Protein AF-A0A2G9P7M2-F1 (afdb_monomer_lite)

Sequence (187 aa):
LIKTCNPLVYLMQKKASAKEIELFESKEFNCVKGILTRSSNEKSFNSEGYHTGLCWSLCTGWMSCAEFKAERKEKGIEYLEKLISDLNSDCIGGIGECWNFNGKLKGCGMQLWGHAFVIKIVDEFLLGIKLNAFEKKVFLKPQLPEKINLIKRKIRLGENWFNLTVERKKGIISAKTSNKKIKLEFY

pLDDT: mean 95.36, std 3.14, range [70.94, 98.56]

Secondary structure (DSSP, 8-state):
---BSTHHHHHTTTT--HHHHHHHHSTTTEETTEEBSB-TTSTT--TT-TTTT-EEHHHHHHHHHHHHHTT-HHHHHHHHHHHHGGGGSSSTT---SEE-TT--B-S-SS-HHHHHHHHHIIIIIIS--EEETTTTEEEE-----TT--EEEEEEEETTEEEEEEEEEETTEEEEEES-TTSEEEE-

Structure (mmCIF, N/CA/C/O backbone):
data_AF-A0A2G9P7M2-F1
#
_entry.id   AF-A0A2G9P7M2-F1
#
loop_
_atom_site.group_PDB
_atom_site.id
_atom_site.type_symbol
_atom_site.label_atom_id
_atom_site.label_alt_id
_atom_site.label_comp_id
_atom_site.label_asym_id
_atom_site.label_entity_id
_atom_site.label_seq_id
_atom_site.pdbx_PDB_ins_code
_atom_site.Cartn_x
_atom_site.Cartn_y
_atom_site.Cartn_z
_atom_site.occupancy
_atom_site.B_iso_or_equiv
_atom_site.auth_seq_id
_atom_site.auth_comp_id
_atom_site.auth_asym_id
_atom_site.auth_atom_id
_atom_site.pdbx_PDB_model_num
ATOM 1 N N . LEU A 1 1 ? 12.150 -18.352 -14.703 1.00 70.94 1 LEU A N 1
ATOM 2 C CA . LEU A 1 1 ? 12.450 -17.000 -14.181 1.00 70.94 1 LEU A CA 1
ATOM 3 C C . LEU A 1 1 ? 11.167 -16.176 -14.195 1.00 70.94 1 LEU A C 1
ATOM 5 O O . LEU A 1 1 ? 10.435 -16.273 -15.176 1.00 70.94 1 LEU A O 1
ATOM 9 N N . ILE A 1 2 ? 10.867 -15.422 -13.135 1.00 84.50 2 ILE A N 1
ATOM 10 C CA . ILE A 1 2 ? 9.738 -14.477 -13.123 1.00 84.50 2 ILE A CA 1
ATOM 11 C C . ILE A 1 2 ? 10.130 -13.267 -13.974 1.00 84.50 2 ILE A C 1
ATOM 13 O O . ILE A 1 2 ? 11.183 -12.683 -13.761 1.00 84.50 2 ILE A O 1
ATOM 17 N N . LYS A 1 3 ? 9.288 -12.916 -14.949 1.00 93.31 3 LYS A N 1
ATOM 18 C CA . LYS A 1 3 ? 9.591 -11.876 -15.951 1.00 93.31 3 LYS A CA 1
ATOM 19 C C . LYS A 1 3 ? 8.777 -10.599 -15.778 1.00 93.31 3 LYS A C 1
ATOM 21 O O . LYS A 1 3 ? 9.125 -9.558 -16.322 1.00 93.31 3 LYS A O 1
ATOM 26 N N . THR A 1 4 ? 7.656 -10.698 -15.075 1.00 96.44 4 THR A N 1
ATOM 27 C CA . THR A 1 4 ? 6.659 -9.634 -14.937 1.00 96.44 4 THR A CA 1
ATOM 28 C C . THR A 1 4 ? 6.277 -9.469 -13.478 1.00 96.44 4 THR A C 1
ATOM 30 O O . THR A 1 4 ? 6.462 -10.387 -12.681 1.00 96.44 4 THR A O 1
ATOM 33 N N . CYS A 1 5 ? 5.704 -8.315 -13.149 1.00 96.06 5 CYS A N 1
ATOM 34 C CA . CYS A 1 5 ? 5.205 -8.014 -11.809 1.00 96.06 5 CYS A CA 1
ATOM 35 C C . CYS A 1 5 ? 3.902 -8.757 -11.444 1.00 96.06 5 CYS A C 1
ATOM 37 O O . CYS A 1 5 ? 3.458 -8.691 -10.303 1.00 96.06 5 CYS A O 1
ATOM 39 N N . ASN A 1 6 ? 3.291 -9.491 -12.383 1.00 96.25 6 ASN A N 1
ATOM 40 C CA . ASN A 1 6 ? 1.993 -10.151 -12.206 1.00 96.25 6 ASN A CA 1
ATOM 41 C C . ASN A 1 6 ? 1.878 -11.055 -10.962 1.00 96.25 6 ASN A C 1
ATOM 43 O O . ASN A 1 6 ? 0.798 -11.073 -10.367 1.00 96.25 6 ASN A O 1
ATOM 47 N N . PRO A 1 7 ? 2.928 -11.776 -10.506 1.00 96.69 7 PRO A N 1
ATOM 48 C CA . PRO A 1 7 ? 2.836 -12.550 -9.271 1.00 96.69 7 PRO A CA 1
ATOM 49 C C . PRO A 1 7 ? 2.475 -11.711 -8.038 1.00 96.69 7 PRO A C 1
ATOM 51 O O . PRO A 1 7 ? 1.898 -12.262 -7.102 1.00 96.69 7 PRO A O 1
ATOM 54 N N . LEU A 1 8 ? 2.718 -10.392 -8.040 1.00 97.00 8 LEU A N 1
ATOM 55 C CA . LEU A 1 8 ? 2.301 -9.495 -6.957 1.00 97.00 8 LEU A CA 1
ATOM 56 C C . LEU A 1 8 ? 0.793 -9.550 -6.690 1.00 97.00 8 LEU A C 1
ATOM 58 O O . LEU A 1 8 ? 0.388 -9.440 -5.536 1.00 97.00 8 LEU A O 1
ATOM 62 N N . VAL A 1 9 ? -0.036 -9.799 -7.711 1.00 96.19 9 VAL A N 1
ATOM 63 C CA . VAL A 1 9 ? -1.492 -9.969 -7.547 1.00 96.19 9 VAL A CA 1
ATOM 64 C C . VAL A 1 9 ? -1.808 -11.151 -6.632 1.00 96.19 9 VAL A C 1
ATOM 66 O O . VAL A 1 9 ? -2.688 -11.061 -5.778 1.00 96.19 9 VAL A O 1
ATOM 69 N N . TYR A 1 10 ? -1.078 -12.256 -6.783 1.00 96.00 10 TYR A N 1
ATOM 70 C CA . TYR A 1 10 ? -1.222 -13.418 -5.913 1.00 96.00 10 TYR A CA 1
ATOM 71 C C . TYR A 1 10 ? -0.619 -13.151 -4.529 1.00 96.00 10 TYR A C 1
ATOM 73 O O . TYR A 1 10 ? -1.251 -13.430 -3.508 1.00 96.00 10 TYR A O 1
ATOM 81 N N . LEU A 1 11 ? 0.575 -12.551 -4.480 1.00 95.94 11 LEU A N 1
ATOM 82 C CA . LEU A 1 11 ? 1.278 -12.256 -3.228 1.00 95.94 11 LEU A CA 1
ATOM 83 C C . LEU A 1 11 ? 0.500 -11.291 -2.323 1.00 95.94 11 LEU A C 1
ATOM 85 O O . LEU A 1 11 ? 0.515 -11.469 -1.110 1.00 95.94 11 LEU A O 1
ATOM 89 N N . MET A 1 12 ? -0.250 -10.335 -2.879 1.00 95.00 12 MET A N 1
ATOM 90 C CA . MET A 1 12 ? -1.099 -9.446 -2.076 1.00 95.00 12 MET A CA 1
ATOM 91 C C . MET A 1 12 ? -2.360 -10.124 -1.510 1.00 95.00 12 MET A C 1
ATOM 93 O O . MET A 1 12 ? -3.014 -9.568 -0.626 1.00 95.00 12 MET A O 1
ATOM 97 N N . GLN A 1 13 ? -2.737 -11.304 -2.010 1.00 93.31 13 GLN A N 1
ATOM 98 C CA . GLN A 1 13 ? -3.918 -12.040 -1.545 1.00 93.31 13 GLN A CA 1
ATOM 99 C C . GLN A 1 13 ? -3.561 -13.103 -0.505 1.00 93.31 13 GLN A C 1
ATOM 101 O O . GLN A 1 13 ? -4.309 -13.299 0.456 1.00 93.31 13 GLN A O 1
ATOM 106 N N . LYS A 1 14 ? -2.407 -13.759 -0.658 1.00 93.31 14 LYS A N 1
ATOM 107 C CA . LYS A 1 14 ? -1.933 -14.784 0.279 1.00 93.31 14 LYS A CA 1
ATOM 108 C C . LYS A 1 14 ? -1.024 -14.217 1.374 1.00 93.31 14 LYS A C 1
ATOM 110 O O . LYS A 1 14 ? -0.653 -13.047 1.364 1.00 93.31 14 LYS A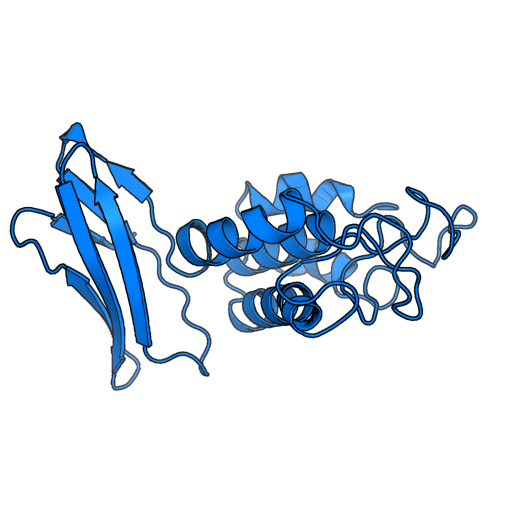 O 1
ATOM 115 N N . LYS A 1 15 ? -0.633 -15.066 2.331 1.00 87.88 15 LYS A N 1
ATOM 116 C CA . LYS A 1 15 ? 0.470 -14.765 3.256 1.00 87.88 15 LYS A CA 1
ATOM 117 C C . LYS A 1 15 ? 1.791 -14.889 2.490 1.00 87.88 15 LYS A C 1
ATOM 119 O O . LYS A 1 15 ? 2.345 -15.980 2.383 1.00 87.88 15 LYS A O 1
ATOM 124 N N . ALA A 1 16 ? 2.222 -13.796 1.868 1.00 87.62 16 ALA A N 1
ATOM 125 C CA . ALA A 1 16 ? 3.499 -13.733 1.171 1.00 87.62 16 ALA A CA 1
ATOM 126 C C . ALA A 1 1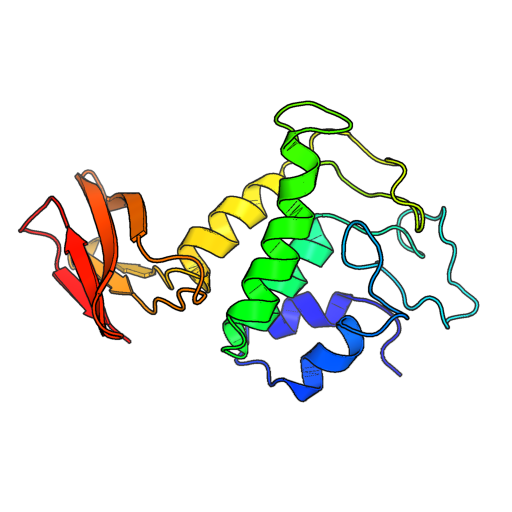6 ? 4.668 -13.809 2.161 1.00 87.62 16 ALA A C 1
ATOM 128 O O . ALA A 1 16 ? 4.582 -13.301 3.278 1.00 87.62 16 ALA A O 1
ATOM 129 N N . SER A 1 17 ? 5.759 -14.451 1.751 1.00 92.56 17 SER A N 1
ATOM 130 C CA . SER A 1 17 ? 7.030 -14.396 2.477 1.00 92.56 17 SER A CA 1
ATOM 131 C C . SER A 1 17 ? 7.912 -13.266 1.941 1.00 92.56 17 SER A C 1
ATOM 133 O O . SER A 1 17 ? 7.799 -12.893 0.775 1.00 92.56 17 SER A O 1
ATOM 135 N N . ALA A 1 18 ? 8.828 -12.753 2.770 1.00 92.25 18 ALA A N 1
ATOM 136 C CA . ALA A 1 18 ? 9.773 -11.708 2.362 1.00 92.25 18 ALA A CA 1
ATOM 137 C C . ALA A 1 18 ? 10.564 -12.102 1.100 1.00 92.25 18 ALA A C 1
ATOM 139 O O . ALA A 1 18 ? 10.597 -11.354 0.127 1.00 92.25 18 ALA A O 1
ATOM 140 N N . LYS A 1 19 ? 11.071 -13.341 1.063 1.00 92.06 19 LYS A N 1
ATOM 141 C CA . LYS A 1 19 ? 11.835 -13.894 -0.066 1.00 92.06 19 LYS A CA 1
ATOM 142 C C . LYS A 1 19 ? 11.072 -13.870 -1.396 1.00 92.06 19 LYS A C 1
ATOM 144 O O . LYS A 1 19 ? 11.675 -13.730 -2.454 1.00 92.06 19 LYS A O 1
ATOM 149 N N . GLU A 1 20 ? 9.749 -14.030 -1.365 1.00 91.25 20 GLU A N 1
ATOM 150 C CA . GLU A 1 20 ? 8.921 -13.988 -2.579 1.00 91.25 20 GLU A CA 1
ATOM 151 C C . GLU A 1 20 ? 8.746 -12.571 -3.130 1.00 91.25 20 GLU A C 1
ATOM 153 O O . GLU A 1 20 ? 8.437 -12.410 -4.310 1.00 91.25 20 GLU A O 1
ATOM 158 N N . ILE A 1 21 ? 8.934 -11.556 -2.286 1.00 95.69 21 ILE A N 1
ATOM 159 C CA . ILE A 1 21 ? 8.729 -10.150 -2.628 1.00 95.69 21 ILE A CA 1
ATOM 160 C C . ILE A 1 21 ? 10.060 -9.456 -2.960 1.00 95.69 21 ILE A C 1
ATOM 162 O O . ILE A 1 21 ? 10.079 -8.570 -3.811 1.00 95.69 21 ILE A O 1
ATOM 166 N N . GLU A 1 22 ? 11.177 -9.896 -2.369 1.00 95.31 22 GLU A N 1
ATOM 167 C CA . GLU A 1 22 ? 12.531 -9.342 -2.570 1.00 95.31 22 GLU A CA 1
ATOM 168 C C . GLU A 1 22 ? 12.936 -9.188 -4.042 1.00 95.31 22 GLU A C 1
ATOM 170 O O . GLU A 1 22 ? 13.586 -8.209 -4.413 1.00 95.31 22 GLU A O 1
ATOM 175 N N . LEU A 1 23 ? 12.495 -10.101 -4.913 1.00 94.88 23 LEU A N 1
ATOM 176 C CA . LEU A 1 23 ? 12.714 -9.982 -6.355 1.00 94.88 23 LEU A CA 1
ATOM 177 C C . LEU A 1 23 ? 12.178 -8.652 -6.911 1.00 94.88 23 LEU A C 1
ATOM 179 O O . LEU A 1 23 ? 12.852 -7.985 -7.693 1.00 94.88 23 LEU A O 1
ATOM 183 N N . PHE A 1 24 ? 10.973 -8.257 -6.500 1.00 97.06 24 PHE A N 1
ATOM 184 C CA . PHE A 1 24 ? 10.306 -7.047 -6.981 1.00 97.06 24 PHE A CA 1
ATOM 185 C C . PHE A 1 24 ? 10.862 -5.772 -6.336 1.00 97.06 24 PHE A C 1
ATOM 187 O O . PHE A 1 24 ? 10.704 -4.686 -6.888 1.00 97.06 24 PHE A O 1
ATOM 194 N N . GLU A 1 25 ? 11.553 -5.891 -5.199 1.00 96.81 25 GLU A N 1
ATOM 195 C CA . GLU A 1 25 ? 12.306 -4.784 -4.598 1.00 96.81 25 GLU A CA 1
ATOM 196 C C . GLU A 1 25 ? 13.600 -4.479 -5.357 1.00 96.81 25 GLU A C 1
ATOM 198 O O . GLU A 1 25 ? 14.131 -3.369 -5.247 1.00 96.81 25 GLU A O 1
ATOM 203 N N . SER A 1 26 ? 14.102 -5.447 -6.125 1.00 95.75 26 SER A N 1
ATOM 204 C CA . SER A 1 26 ? 15.352 -5.315 -6.859 1.00 95.75 26 SER A CA 1
ATOM 205 C C . SER A 1 26 ? 15.282 -4.239 -7.949 1.00 95.75 26 SER A C 1
ATOM 207 O O . SER A 1 26 ? 14.217 -3.853 -8.438 1.00 95.75 26 SER A O 1
ATOM 209 N N . LYS A 1 27 ? 16.460 -3.782 -8.384 1.00 94.81 27 LYS A N 1
ATOM 210 C CA . LYS A 1 27 ? 16.599 -2.762 -9.435 1.00 94.81 27 LYS A CA 1
ATOM 211 C C . LYS A 1 27 ? 15.984 -3.173 -10.775 1.00 94.81 27 LYS A C 1
ATOM 213 O O . LYS A 1 27 ? 15.761 -2.304 -11.607 1.00 94.81 27 LYS A O 1
ATOM 218 N N . GLU A 1 28 ? 15.721 -4.464 -10.993 1.00 95.25 28 GLU A N 1
ATOM 219 C CA . GLU A 1 28 ? 15.136 -4.918 -12.253 1.00 95.25 28 GLU A CA 1
ATOM 220 C C . GLU A 1 28 ? 13.630 -4.640 -12.347 1.00 95.25 28 GLU A C 1
ATOM 222 O O . GLU A 1 28 ? 13.102 -4.511 -13.446 1.00 95.25 28 GLU A O 1
ATOM 227 N N . PHE A 1 29 ? 12.936 -4.527 -11.212 1.00 96.69 29 PHE A N 1
ATOM 228 C CA . PHE A 1 29 ? 11.506 -4.213 -11.155 1.00 96.69 29 PHE A CA 1
ATOM 229 C C . PHE A 1 29 ? 11.224 -2.837 -10.561 1.00 96.69 29 PHE A C 1
ATOM 231 O O . PHE A 1 29 ? 10.138 -2.307 -10.764 1.00 96.69 29 PHE A O 1
ATOM 238 N N . ASN A 1 30 ? 12.166 -2.245 -9.833 1.00 95.56 30 ASN A N 1
ATOM 239 C CA . ASN A 1 30 ? 11.938 -1.022 -9.078 1.00 95.56 30 ASN A CA 1
ATOM 240 C C . ASN A 1 30 ? 12.545 0.200 -9.777 1.00 95.56 30 ASN A C 1
ATOM 242 O O . ASN A 1 30 ? 13.709 0.197 -10.173 1.00 95.56 30 ASN A O 1
ATOM 246 N N . CYS A 1 31 ? 11.770 1.275 -9.876 1.00 93.75 31 CYS A N 1
ATOM 247 C CA . CYS A 1 31 ? 12.188 2.565 -10.416 1.00 93.75 31 CYS A CA 1
ATOM 248 C C . CYS A 1 31 ? 11.738 3.719 -9.503 1.00 93.75 31 CYS A C 1
ATOM 250 O O . CYS A 1 31 ? 11.201 3.515 -8.406 1.00 93.75 31 CYS A O 1
ATOM 252 N N . VAL A 1 32 ? 11.955 4.957 -9.956 1.00 91.56 32 VAL A N 1
ATOM 253 C CA . VAL A 1 32 ? 11.630 6.172 -9.191 1.00 91.56 32 VAL A CA 1
ATOM 254 C C . VAL A 1 32 ? 10.147 6.216 -8.806 1.00 91.56 32 VAL A C 1
ATOM 256 O O . VAL A 1 32 ? 9.830 6.420 -7.638 1.00 91.56 32 VAL A O 1
ATOM 259 N N . LYS A 1 33 ? 9.243 5.941 -9.756 1.00 94.31 33 LYS A N 1
ATOM 260 C CA . LYS A 1 33 ? 7.783 5.996 -9.549 1.00 94.31 33 LYS A CA 1
ATOM 261 C C . LYS A 1 33 ? 7.177 4.689 -8.997 1.00 94.31 33 LYS A C 1
ATOM 263 O O . LYS A 1 33 ? 5.976 4.634 -8.742 1.00 94.31 33 LYS A O 1
ATOM 268 N N . GLY A 1 34 ? 7.984 3.643 -8.774 1.00 96.31 34 GLY A N 1
ATOM 269 C CA . GLY A 1 34 ? 7.532 2.363 -8.210 1.00 96.31 34 GLY A CA 1
ATOM 270 C C . GLY A 1 34 ? 7.859 1.152 -9.082 1.00 96.31 34 GLY A C 1
ATOM 271 O O . GLY A 1 34 ? 9.009 0.997 -9.487 1.00 96.31 34 GLY A O 1
ATOM 272 N N . ILE A 1 35 ? 6.886 0.270 -9.325 1.00 97.81 35 ILE A N 1
ATOM 273 C CA . ILE A 1 35 ? 7.125 -1.045 -9.938 1.00 97.81 35 ILE A CA 1
ATOM 274 C C . ILE A 1 35 ? 6.887 -1.057 -11.451 1.00 97.81 35 ILE A C 1
ATOM 276 O O . ILE A 1 35 ? 5.787 -0.778 -11.933 1.00 97.81 35 ILE A O 1
ATOM 280 N N . LEU A 1 36 ? 7.922 -1.466 -12.184 1.00 97.44 36 LEU A N 1
ATOM 281 C CA . LEU A 1 36 ? 7.914 -1.784 -13.607 1.00 97.44 36 LEU A CA 1
ATOM 282 C C . LEU A 1 36 ? 7.062 -3.029 -13.873 1.00 97.44 36 LEU A C 1
ATOM 284 O O . LEU A 1 36 ? 7.122 -4.031 -13.160 1.00 97.44 36 LEU A O 1
ATOM 288 N N . THR A 1 37 ? 6.312 -3.002 -14.969 1.00 97.19 37 THR A N 1
ATOM 289 C CA . THR A 1 37 ? 5.484 -4.141 -15.406 1.00 97.19 37 THR A CA 1
ATOM 290 C C . THR A 1 37 ? 6.304 -5.377 -15.787 1.00 97.19 37 THR A C 1
ATOM 292 O O . THR A 1 37 ? 5.810 -6.509 -15.710 1.00 97.19 37 THR A O 1
ATOM 295 N N . ARG A 1 38 ? 7.570 -5.173 -16.163 1.00 96.69 38 ARG A N 1
ATOM 296 C CA . ARG A 1 38 ? 8.501 -6.184 -16.663 1.00 96.69 38 ARG A CA 1
ATOM 297 C C . ARG A 1 38 ? 9.901 -5.934 -16.115 1.00 96.69 38 ARG A C 1
ATOM 299 O O . ARG A 1 38 ? 10.292 -4.777 -15.994 1.00 96.69 38 ARG A O 1
ATOM 306 N N . SER A 1 39 ? 10.634 -7.013 -15.839 1.00 96.12 39 SER A N 1
ATOM 307 C CA . SER A 1 39 ? 12.042 -6.924 -15.441 1.00 96.12 39 SER A CA 1
ATOM 308 C C . SER A 1 39 ? 12.847 -6.197 -16.520 1.00 96.12 39 SER A C 1
ATOM 310 O O . SER A 1 39 ? 12.752 -6.543 -17.701 1.00 96.12 39 SER A O 1
ATOM 312 N N . SER A 1 40 ? 13.674 -5.235 -16.114 1.00 95.44 40 SER A N 1
ATOM 313 C CA . SER A 1 40 ? 14.600 -4.522 -16.997 1.00 95.44 40 SER A CA 1
ATOM 314 C C . SER A 1 40 ? 15.709 -5.410 -17.570 1.00 95.44 40 SER A C 1
ATOM 316 O O . SER A 1 40 ? 16.417 -4.982 -18.475 1.00 95.44 40 SER A O 1
ATOM 318 N N . ASN A 1 41 ? 15.868 -6.635 -17.059 1.00 95.44 41 ASN A N 1
ATOM 319 C CA . ASN A 1 41 ? 16.841 -7.611 -17.553 1.00 95.44 41 ASN A CA 1
ATOM 320 C C . ASN A 1 41 ? 16.301 -8.451 -18.724 1.00 95.44 41 ASN A C 1
ATOM 322 O O . ASN A 1 41 ? 17.059 -9.153 -19.394 1.00 95.44 41 ASN A O 1
ATOM 326 N N . GLU A 1 42 ? 14.993 -8.417 -18.986 1.00 96.06 42 GLU A N 1
ATOM 327 C CA . GLU A 1 42 ? 14.406 -9.153 -20.103 1.00 96.06 42 GLU A CA 1
ATOM 328 C C . GLU A 1 42 ? 14.690 -8.448 -21.434 1.00 96.06 42 GLU A C 1
ATOM 330 O O . GLU A 1 42 ? 14.454 -7.254 -21.573 1.00 96.06 42 GLU A O 1
ATOM 335 N N . LYS A 1 43 ? 15.063 -9.201 -22.478 1.00 95.25 43 LYS A N 1
ATOM 336 C CA . LYS A 1 43 ? 15.255 -8.649 -23.839 1.00 95.25 43 LYS A CA 1
ATOM 337 C C . LYS A 1 43 ? 14.022 -7.915 -24.382 1.00 95.25 43 LYS A C 1
ATOM 339 O O . LYS A 1 43 ? 14.142 -7.015 -25.197 1.00 95.25 43 LYS A O 1
ATOM 344 N N . SER A 1 44 ? 12.833 -8.330 -23.942 1.00 94.50 44 SER A N 1
ATOM 345 C CA . SER A 1 44 ? 11.549 -7.707 -24.295 1.00 94.50 44 SER A CA 1
ATOM 346 C C . SER A 1 44 ? 11.229 -6.435 -23.498 1.00 94.50 44 SER A C 1
ATOM 348 O O . SER A 1 44 ? 10.133 -5.897 -23.643 1.00 94.50 44 SER A O 1
ATOM 350 N N . PHE A 1 45 ? 12.113 -6.005 -22.593 1.00 96.50 45 PHE A N 1
ATOM 351 C CA . PHE A 1 45 ? 11.917 -4.782 -21.833 1.00 96.50 45 PHE A CA 1
ATOM 352 C C . PHE A 1 45 ? 11.990 -3.565 -22.752 1.00 96.50 45 PHE A C 1
ATOM 354 O O . PHE A 1 45 ? 12.936 -3.391 -23.516 1.00 96.50 45 PHE A O 1
ATOM 361 N N . ASN A 1 46 ? 10.988 -2.703 -22.643 1.00 95.69 46 ASN A N 1
ATOM 362 C CA . ASN A 1 46 ? 10.966 -1.404 -23.288 1.00 95.69 46 ASN A CA 1
ATOM 363 C C . ASN A 1 46 ? 10.446 -0.389 -22.271 1.00 95.69 46 ASN A C 1
ATOM 365 O O . ASN A 1 46 ? 9.263 -0.421 -21.925 1.00 95.69 46 ASN A O 1
ATOM 369 N N . SER A 1 47 ? 11.323 0.511 -21.821 1.00 93.62 47 SER A N 1
ATOM 370 C CA . SER A 1 47 ? 11.020 1.554 -20.832 1.00 93.62 47 SER A CA 1
ATOM 371 C C . SER A 1 47 ? 9.970 2.563 -21.297 1.00 93.62 47 SER A C 1
ATOM 373 O O . SER A 1 47 ? 9.483 3.331 -20.476 1.00 93.62 47 SER A O 1
ATOM 375 N N . GLU A 1 48 ? 9.610 2.556 -22.579 1.00 95.75 48 GLU A N 1
ATOM 376 C CA . GLU A 1 48 ? 8.557 3.377 -23.180 1.00 95.75 48 GLU A CA 1
ATOM 377 C C . GLU A 1 48 ? 7.297 2.560 -23.515 1.00 95.75 48 GLU A C 1
ATOM 379 O O . GLU A 1 48 ? 6.272 3.117 -23.906 1.00 95.75 48 GLU A O 1
ATOM 384 N N . GLY A 1 49 ? 7.351 1.233 -23.378 1.00 95.75 49 GLY A N 1
ATOM 385 C CA . GLY A 1 49 ? 6.281 0.341 -23.804 1.00 95.75 49 GLY A CA 1
ATOM 386 C C . GLY A 1 49 ? 5.259 0.055 -22.702 1.00 95.75 49 GLY A C 1
ATOM 387 O O . GLY A 1 49 ? 5.600 -0.408 -21.610 1.00 95.75 49 GLY A O 1
ATOM 388 N N . TYR A 1 50 ? 3.983 0.281 -23.026 1.00 94.38 50 TYR A N 1
ATOM 389 C CA . TYR A 1 50 ? 2.858 0.334 -22.086 1.00 94.38 50 TYR A CA 1
ATOM 390 C C . TYR A 1 50 ? 2.755 -0.873 -21.133 1.00 94.38 50 TYR A C 1
ATOM 392 O O . TYR A 1 50 ? 2.657 -0.688 -19.922 1.00 94.38 50 TYR A O 1
ATOM 400 N N . HIS A 1 51 ? 2.889 -2.102 -21.646 1.00 94.00 51 HIS A N 1
ATOM 401 C CA . HIS A 1 51 ? 2.895 -3.348 -20.852 1.00 94.00 51 HIS A CA 1
ATOM 402 C C . HIS A 1 51 ? 4.247 -4.082 -20.853 1.00 94.00 51 HIS A C 1
ATOM 404 O O . HIS A 1 51 ? 4.351 -5.248 -20.456 1.00 94.00 51 HIS A O 1
ATOM 410 N N . THR A 1 52 ? 5.295 -3.433 -21.353 1.00 95.06 52 THR A N 1
ATOM 411 C CA . THR A 1 52 ? 6.609 -4.056 -21.571 1.00 95.06 52 THR A CA 1
ATOM 412 C C . THR A 1 52 ? 7.727 -3.372 -20.800 1.00 95.06 52 THR A C 1
ATOM 414 O O . THR A 1 52 ? 8.876 -3.772 -20.947 1.00 95.06 52 THR A O 1
ATOM 417 N N . GLY A 1 53 ? 7.422 -2.386 -19.961 1.00 94.75 53 GLY A N 1
ATOM 418 C CA . GLY A 1 53 ? 8.439 -1.745 -19.134 1.00 94.75 53 GLY A CA 1
ATOM 419 C C . GLY A 1 53 ? 8.025 -0.448 -18.458 1.00 94.75 53 GLY A C 1
ATOM 420 O O . GLY A 1 53 ? 8.786 0.029 -17.625 1.00 94.75 53 GLY A O 1
ATOM 421 N N . LEU A 1 54 ? 6.838 0.111 -18.726 1.00 97.44 54 LEU A N 1
ATOM 422 C CA . LEU A 1 54 ? 6.340 1.209 -17.892 1.00 97.44 54 LEU A CA 1
ATOM 423 C C . LEU A 1 54 ? 6.121 0.757 -16.442 1.00 97.44 54 LEU A C 1
ATOM 425 O O . LEU A 1 54 ? 5.737 -0.388 -16.173 1.00 97.44 54 LEU A O 1
ATOM 429 N N . CYS A 1 55 ? 6.330 1.695 -15.524 1.00 97.12 55 CYS A N 1
ATOM 430 C CA . CYS A 1 55 ? 5.947 1.613 -14.124 1.00 97.12 55 CYS A CA 1
ATOM 431 C C . CYS A 1 55 ? 4.483 1.996 -13.971 1.00 97.12 55 CYS A C 1
ATOM 433 O O . CYS A 1 55 ? 4.097 3.057 -14.444 1.00 97.12 55 CYS A O 1
ATOM 435 N N . TRP A 1 56 ? 3.682 1.177 -13.298 1.00 97.69 56 TRP A N 1
ATOM 436 C CA . TRP A 1 56 ? 2.243 1.410 -13.152 1.00 97.69 56 TRP A CA 1
ATOM 437 C C . TRP A 1 56 ? 1.873 1.670 -11.698 1.00 97.69 56 TRP A C 1
ATOM 439 O O . TRP A 1 56 ? 2.283 0.920 -10.810 1.00 97.69 56 TRP A O 1
ATOM 449 N N . SER A 1 57 ? 1.021 2.670 -11.457 1.00 97.12 57 SER A N 1
ATOM 450 C CA . SER A 1 57 ? 0.493 2.960 -10.114 1.00 97.12 57 SER A CA 1
ATOM 451 C C . SER A 1 57 ? -0.213 1.746 -9.505 1.00 97.12 57 SER A C 1
ATOM 453 O O . SER A 1 57 ? -0.049 1.452 -8.322 1.00 97.12 57 SER A O 1
ATOM 455 N N . LEU A 1 58 ? -0.916 0.975 -10.340 1.00 97.12 58 LEU A N 1
ATOM 456 C CA . LEU A 1 58 ? -1.546 -0.292 -9.974 1.00 97.12 58 LEU A CA 1
ATOM 457 C C . LEU A 1 58 ? -0.541 -1.321 -9.429 1.00 97.12 58 LEU A C 1
ATOM 459 O O . LEU A 1 58 ? -0.758 -1.899 -8.365 1.00 97.12 58 LEU A O 1
ATOM 463 N N . CYS A 1 59 ? 0.573 -1.528 -10.133 1.00 97.69 59 CYS A N 1
ATOM 464 C CA . CYS A 1 59 ? 1.597 -2.498 -9.748 1.00 97.69 59 CYS A CA 1
ATOM 465 C C . CYS A 1 59 ? 2.330 -2.066 -8.473 1.00 97.69 59 CYS A C 1
ATOM 467 O O . CYS A 1 59 ? 2.593 -2.892 -7.600 1.00 97.69 59 CYS A O 1
ATOM 469 N N . THR A 1 60 ? 2.587 -0.766 -8.322 1.00 98.12 60 THR A N 1
ATOM 470 C CA . THR A 1 60 ? 3.106 -0.181 -7.077 1.00 98.12 60 THR A CA 1
ATOM 471 C C . THR A 1 60 ? 2.135 -0.396 -5.911 1.00 98.12 60 THR A C 1
ATOM 473 O O . THR A 1 60 ? 2.560 -0.734 -4.805 1.00 98.12 60 THR A O 1
ATOM 476 N N . GLY A 1 61 ? 0.827 -0.287 -6.158 1.00 98.19 61 GLY A N 1
ATOM 477 C CA . GLY A 1 61 ? -0.207 -0.614 -5.178 1.00 98.19 61 GLY A CA 1
ATOM 478 C C . GLY A 1 61 ? -0.181 -2.085 -4.750 1.00 98.19 61 GLY A C 1
ATOM 479 O O . GLY A 1 61 ? -0.196 -2.377 -3.553 1.00 98.19 61 GLY A O 1
ATOM 480 N N . TRP A 1 62 ? -0.071 -3.020 -5.702 1.00 98.19 62 TRP A N 1
ATOM 481 C CA . TRP A 1 62 ? 0.079 -4.453 -5.403 1.00 98.19 62 TRP A CA 1
ATOM 482 C C . TRP A 1 62 ? 1.314 -4.742 -4.559 1.00 98.19 62 TRP A C 1
ATOM 484 O O . TRP A 1 62 ? 1.238 -5.533 -3.620 1.00 98.19 62 TRP A O 1
ATOM 494 N N . MET A 1 63 ? 2.427 -4.078 -4.866 1.00 98.44 63 MET A N 1
ATOM 495 C CA . MET A 1 63 ? 3.667 -4.205 -4.114 1.00 98.44 63 MET A CA 1
ATOM 496 C C . MET A 1 63 ? 3.492 -3.782 -2.658 1.00 98.44 63 MET A C 1
ATOM 498 O O . MET A 1 63 ? 3.776 -4.568 -1.760 1.00 98.44 63 MET A O 1
ATOM 502 N N . SER A 1 64 ? 2.936 -2.591 -2.414 1.00 98.56 64 SER A N 1
ATOM 503 C CA . SER A 1 64 ? 2.652 -2.116 -1.053 1.00 98.56 64 SER A CA 1
ATOM 504 C C . SER A 1 64 ? 1.768 -3.104 -0.280 1.00 98.56 64 SER A C 1
ATOM 506 O O . SER A 1 64 ? 2.080 -3.476 0.852 1.00 98.56 64 SER A O 1
ATOM 508 N N . CYS A 1 65 ? 0.704 -3.609 -0.909 1.00 98.31 65 CYS A N 1
ATOM 509 C CA . CYS A 1 65 ? -0.158 -4.627 -0.312 1.00 98.31 65 CYS A CA 1
ATOM 510 C C . CYS A 1 65 ? 0.595 -5.930 0.014 1.00 98.31 65 CYS A C 1
ATOM 512 O O . CYS A 1 65 ? 0.399 -6.497 1.091 1.00 98.31 65 CYS A O 1
ATOM 514 N N . ALA A 1 66 ? 1.451 -6.414 -0.892 1.00 98.12 66 ALA A N 1
ATOM 515 C CA . ALA A 1 66 ? 2.252 -7.620 -0.685 1.00 98.12 66 ALA A CA 1
ATOM 516 C C . ALA A 1 66 ? 3.225 -7.456 0.493 1.00 98.12 66 ALA A C 1
ATOM 518 O O . ALA A 1 66 ? 3.324 -8.351 1.332 1.00 98.12 66 ALA A O 1
ATOM 519 N N . GLU A 1 67 ? 3.864 -6.293 0.623 1.00 98.31 67 GLU A N 1
ATOM 520 C CA . GLU A 1 67 ? 4.734 -5.975 1.760 1.00 98.31 67 GLU A CA 1
ATOM 521 C C . GLU A 1 67 ? 4.003 -6.049 3.100 1.00 98.31 67 GLU A C 1
ATOM 523 O O . GLU A 1 67 ? 4.459 -6.706 4.039 1.00 98.31 67 GLU A O 1
ATOM 528 N N . PHE A 1 68 ? 2.822 -5.433 3.186 1.00 97.81 68 PHE A N 1
ATOM 529 C CA . PHE A 1 68 ? 1.991 -5.520 4.386 1.00 97.81 68 PHE A CA 1
ATOM 530 C C . PHE A 1 68 ? 1.499 -6.948 4.656 1.00 97.81 68 PHE A C 1
ATOM 532 O O . PHE A 1 68 ? 1.320 -7.317 5.815 1.00 97.81 68 PHE A O 1
ATOM 539 N N . LYS A 1 69 ? 1.288 -7.781 3.629 1.00 96.19 69 LYS A N 1
ATOM 540 C CA . LYS A 1 69 ? 0.957 -9.207 3.818 1.00 96.19 69 LYS A CA 1
ATOM 541 C C . LYS A 1 69 ? 2.119 -10.027 4.362 1.00 96.19 69 LYS A C 1
ATOM 543 O O . LYS A 1 69 ? 1.865 -10.991 5.082 1.00 96.19 69 LYS A O 1
ATOM 548 N N . ALA A 1 70 ? 3.348 -9.635 4.044 1.00 96.44 70 ALA A N 1
ATOM 549 C CA . ALA A 1 70 ? 4.572 -10.211 4.590 1.00 96.44 70 ALA A CA 1
ATOM 550 C C . ALA A 1 70 ? 5.006 -9.575 5.923 1.00 96.44 70 ALA A C 1
ATOM 552 O O . ALA A 1 70 ? 6.115 -9.827 6.383 1.00 96.44 70 ALA A O 1
ATOM 553 N N . GLU A 1 71 ? 4.153 -8.749 6.539 1.00 95.62 71 GLU A N 1
ATOM 554 C CA . GLU A 1 71 ? 4.418 -8.062 7.811 1.00 95.62 71 GLU A CA 1
ATOM 555 C C . GLU A 1 71 ? 5.619 -7.093 7.755 1.00 95.62 71 GLU A C 1
ATOM 557 O O . GLU A 1 71 ? 6.150 -6.655 8.778 1.00 95.62 71 GLU A O 1
ATOM 562 N N . ARG A 1 72 ? 6.008 -6.662 6.545 1.00 97.25 72 ARG A N 1
ATOM 563 C CA . ARG A 1 72 ? 7.096 -5.707 6.280 1.00 97.25 72 ARG A CA 1
ATOM 564 C C . ARG A 1 72 ? 6.567 -4.278 6.180 1.00 97.25 72 ARG A C 1
ATOM 566 O O . ARG A 1 72 ? 6.698 -3.600 5.164 1.00 97.25 72 ARG A O 1
ATOM 573 N N . LYS A 1 73 ? 5.956 -3.805 7.266 1.00 97.31 73 LYS A N 1
ATOM 574 C CA . LYS A 1 73 ? 5.254 -2.508 7.342 1.00 97.31 73 LYS A CA 1
ATOM 575 C C . LYS A 1 73 ? 6.062 -1.293 6.858 1.00 97.31 73 LYS A C 1
ATOM 577 O O . LYS A 1 73 ? 5.485 -0.407 6.236 1.00 97.31 73 LYS A O 1
ATOM 582 N N . GLU A 1 74 ? 7.376 -1.264 7.101 1.00 98.06 74 GLU A N 1
ATOM 583 C CA . GLU A 1 74 ? 8.242 -0.161 6.656 1.00 98.06 74 GLU A CA 1
ATOM 584 C C . GLU A 1 74 ? 8.384 -0.145 5.128 1.00 98.06 74 GLU A C 1
ATOM 586 O O . GLU A 1 74 ? 8.258 0.898 4.496 1.00 98.06 74 GLU A O 1
ATOM 591 N N . LYS A 1 75 ? 8.513 -1.317 4.499 1.00 97.88 75 LYS A N 1
ATOM 592 C CA . LYS A 1 75 ? 8.513 -1.425 3.036 1.00 97.88 75 LYS A CA 1
ATOM 593 C C . LYS A 1 75 ? 7.138 -1.151 2.440 1.00 97.88 75 LYS A C 1
ATOM 595 O O . LYS A 1 75 ? 7.027 -0.462 1.429 1.00 97.88 75 LYS A O 1
ATOM 600 N N . GLY A 1 76 ? 6.078 -1.615 3.099 1.00 98.06 76 GLY A N 1
ATOM 601 C CA . GLY A 1 76 ? 4.704 -1.338 2.682 1.00 98.06 76 GLY A CA 1
ATOM 602 C C . GLY A 1 76 ? 4.413 0.158 2.591 1.00 98.06 76 GLY A C 1
ATOM 603 O O . GLY A 1 76 ? 3.853 0.609 1.587 1.00 98.06 76 GLY A O 1
ATOM 604 N N . ILE A 1 77 ? 4.841 0.939 3.591 1.00 98.38 77 ILE A N 1
ATOM 605 C CA . ILE A 1 77 ? 4.656 2.394 3.573 1.00 98.38 77 ILE A CA 1
ATOM 606 C C . ILE A 1 77 ? 5.550 3.091 2.544 1.00 98.38 77 ILE A C 1
ATOM 608 O O . ILE A 1 77 ? 5.071 4.023 1.909 1.00 98.38 77 ILE A O 1
ATOM 612 N N . GLU A 1 78 ? 6.779 2.621 2.304 1.00 98.06 78 GLU A N 1
ATOM 613 C CA . GLU A 1 78 ? 7.656 3.179 1.258 1.00 98.06 78 GLU A CA 1
ATOM 614 C C . GLU A 1 78 ? 6.984 3.139 -0.129 1.00 98.06 78 GLU A C 1
ATOM 616 O O . GLU A 1 78 ? 6.998 4.130 -0.861 1.00 98.06 78 GLU A O 1
ATOM 621 N N . TYR A 1 79 ? 6.341 2.026 -0.503 1.00 98.31 79 TYR A N 1
ATOM 622 C CA . TYR A 1 79 ? 5.634 1.938 -1.790 1.00 98.31 79 TYR A CA 1
ATOM 623 C C . TYR A 1 79 ? 4.339 2.753 -1.829 1.00 98.31 79 TYR A C 1
ATOM 625 O O . TYR A 1 79 ? 4.003 3.299 -2.882 1.00 98.31 79 TYR A O 1
ATOM 633 N N . LEU A 1 80 ? 3.626 2.880 -0.702 1.00 98.06 80 LEU A N 1
ATOM 634 C CA . LEU A 1 80 ? 2.491 3.802 -0.620 1.00 98.06 80 LEU A CA 1
ATOM 635 C C . LEU A 1 80 ? 2.958 5.250 -0.820 1.00 98.06 80 LEU A C 1
ATOM 637 O O . LEU A 1 80 ? 2.309 6.003 -1.537 1.00 98.06 80 LEU A O 1
ATOM 641 N N . GLU A 1 81 ? 4.097 5.629 -0.244 1.00 97.19 81 GLU A N 1
ATOM 642 C CA . GLU A 1 81 ? 4.689 6.959 -0.412 1.00 97.19 81 GLU A CA 1
ATOM 643 C C . GLU A 1 81 ? 5.112 7.236 -1.849 1.00 97.19 81 GLU A C 1
ATOM 645 O O . GLU A 1 81 ? 4.833 8.319 -2.361 1.00 97.19 81 GLU A O 1
ATOM 650 N N . LYS A 1 82 ? 5.696 6.249 -2.542 1.00 96.00 82 LYS A N 1
ATOM 651 C CA . LYS A 1 82 ? 5.945 6.358 -3.988 1.00 96.00 82 LYS A CA 1
ATOM 652 C C . LYS A 1 82 ? 4.655 6.636 -4.755 1.00 96.00 82 LYS A C 1
ATOM 654 O O . LYS A 1 82 ? 4.634 7.527 -5.598 1.00 96.00 82 LYS A O 1
ATOM 659 N N . LEU A 1 83 ? 3.579 5.918 -4.432 1.00 95.06 83 LEU A N 1
ATOM 660 C CA . LEU A 1 83 ? 2.283 6.076 -5.088 1.00 95.06 83 LEU A CA 1
ATOM 661 C C . LEU A 1 83 ? 1.672 7.470 -4.857 1.00 95.06 83 LEU A C 1
ATOM 663 O O . LEU A 1 83 ? 1.209 8.092 -5.807 1.00 95.06 83 LEU A O 1
ATOM 667 N N . ILE A 1 84 ? 1.691 7.977 -3.619 1.00 95.69 84 ILE A N 1
ATOM 668 C CA . ILE A 1 84 ? 1.098 9.286 -3.276 1.00 95.69 84 ILE A CA 1
ATOM 669 C C . ILE A 1 84 ? 2.021 10.474 -3.555 1.00 95.69 84 ILE A C 1
ATOM 671 O O . ILE A 1 84 ? 1.558 11.611 -3.505 1.00 95.69 84 ILE A O 1
ATOM 675 N N . SER A 1 85 ? 3.305 10.242 -3.855 1.00 93.75 85 SER A N 1
ATOM 676 C CA . SER A 1 85 ? 4.226 11.311 -4.271 1.00 93.75 85 SER A CA 1
ATOM 677 C C . SER A 1 85 ? 3.708 12.067 -5.497 1.00 93.75 85 SER A C 1
ATOM 679 O O . SER A 1 85 ? 4.011 13.245 -5.672 1.00 93.75 85 SER A O 1
ATOM 681 N N . ASP A 1 86 ? 2.868 11.403 -6.292 1.00 91.88 86 ASP A N 1
ATOM 682 C CA . ASP A 1 86 ? 2.270 11.957 -7.493 1.00 91.88 86 ASP A CA 1
ATOM 683 C C . ASP A 1 86 ? 1.151 12.969 -7.237 1.00 91.88 86 ASP A C 1
ATOM 685 O O . ASP A 1 86 ? 0.894 13.798 -8.096 1.00 91.88 86 ASP A O 1
ATOM 689 N N . LEU A 1 87 ? 0.555 12.997 -6.036 1.00 92.88 87 LEU A N 1
ATOM 690 C CA . LEU A 1 87 ? -0.536 13.930 -5.706 1.00 92.88 87 LEU A CA 1
ATOM 691 C C . LEU A 1 87 ? -0.166 15.407 -5.921 1.00 92.88 87 LEU A C 1
ATOM 693 O O . LEU A 1 87 ? -1.052 16.252 -6.052 1.00 92.88 87 LEU A O 1
ATOM 697 N N . ASN A 1 88 ? 1.132 15.720 -5.948 1.00 89.75 88 ASN A N 1
ATOM 698 C CA . ASN A 1 88 ? 1.665 17.066 -6.139 1.00 89.75 88 ASN A CA 1
ATOM 699 C C . ASN A 1 88 ? 2.401 17.251 -7.482 1.00 89.75 88 ASN A C 1
ATOM 701 O O . ASN A 1 88 ? 3.062 18.271 -7.668 1.00 89.75 88 ASN A O 1
ATOM 705 N N . SER A 1 89 ? 2.333 16.289 -8.407 1.00 89.12 89 SER A N 1
ATOM 706 C CA . SER A 1 89 ? 2.990 16.347 -9.721 1.00 89.12 89 SER A CA 1
ATOM 707 C C . SER A 1 89 ? 2.053 15.895 -10.836 1.00 89.12 89 SER A C 1
ATOM 709 O O . SER A 1 89 ? 1.013 15.321 -10.562 1.00 89.12 89 SER A O 1
ATOM 711 N N . ASP A 1 90 ? 2.431 16.136 -12.093 1.00 88.69 90 ASP A N 1
ATOM 712 C CA . ASP A 1 90 ? 1.710 15.722 -13.306 1.00 88.69 90 ASP A CA 1
ATOM 713 C C . ASP A 1 90 ? 0.250 16.240 -13.403 1.00 88.69 90 ASP A C 1
ATOM 715 O O . ASP A 1 90 ? -0.029 17.152 -14.183 1.00 88.69 90 ASP A O 1
ATOM 719 N N . CYS A 1 91 ? -0.674 15.706 -12.600 1.00 92.69 91 CYS A N 1
ATOM 720 C CA . CYS A 1 91 ? -2.044 16.181 -12.417 1.00 92.69 91 CYS A CA 1
ATOM 721 C C . CYS A 1 91 ? -2.318 16.383 -10.918 1.00 92.69 91 CYS A C 1
ATOM 723 O O . CYS A 1 91 ? -2.485 15.417 -10.182 1.00 92.69 91 CYS A O 1
ATOM 725 N N . ILE A 1 92 ? -2.371 17.637 -10.457 1.00 93.25 92 ILE A N 1
ATOM 726 C CA . ILE A 1 92 ? -2.515 17.968 -9.028 1.00 93.25 92 ILE A CA 1
ATOM 727 C C . ILE A 1 92 ? -3.772 17.317 -8.435 1.00 93.25 92 ILE A C 1
ATOM 729 O O . ILE A 1 92 ? -4.875 17.465 -8.961 1.00 93.25 92 ILE A O 1
ATOM 733 N N . GLY A 1 93 ? -3.598 16.613 -7.315 1.00 92.81 93 GLY A N 1
ATOM 734 C CA . GLY A 1 93 ? -4.646 15.831 -6.652 1.00 92.81 93 GLY A CA 1
ATOM 735 C C . GLY A 1 93 ? -4.951 14.490 -7.324 1.00 92.81 93 GLY A C 1
ATOM 736 O O . GLY A 1 93 ? -5.753 13.724 -6.795 1.00 92.81 93 GLY A O 1
ATOM 737 N N . GLY A 1 94 ? -4.318 14.211 -8.462 1.00 93.50 94 GLY A N 1
ATOM 738 C CA . GLY A 1 94 ? -4.367 12.954 -9.183 1.00 93.50 94 GLY A CA 1
ATOM 739 C C . GLY A 1 94 ? -3.221 12.016 -8.809 1.00 93.50 94 GLY A C 1
ATOM 740 O O . GLY A 1 94 ? -2.228 12.388 -8.196 1.00 93.50 94 GLY A O 1
ATOM 741 N N . ILE A 1 95 ? -3.396 10.761 -9.199 1.00 96.06 95 ILE A N 1
ATOM 742 C CA . ILE A 1 95 ? -2.362 9.738 -9.244 1.00 96.06 95 ILE A CA 1
ATOM 743 C C . ILE A 1 95 ? -2.398 9.204 -10.664 1.00 96.06 95 ILE A C 1
ATOM 745 O O . ILE A 1 95 ? -3.427 8.678 -11.116 1.00 96.06 95 ILE A O 1
ATOM 749 N N . GLY A 1 96 ? -1.279 9.362 -11.353 1.00 95.69 96 GLY A N 1
ATOM 750 C CA . GLY A 1 96 ? -1.106 8.965 -12.730 1.00 95.69 96 GLY A CA 1
ATOM 751 C C . GLY A 1 96 ? -1.214 7.462 -12.948 1.00 95.69 96 GLY A C 1
ATOM 752 O O . GLY A 1 96 ? -1.175 6.615 -12.050 1.00 95.69 96 GLY A O 1
ATOM 753 N N . GLU A 1 97 ? -1.378 7.126 -14.211 1.00 96.81 97 GLU A N 1
ATOM 754 C CA . GLU A 1 97 ? -1.506 5.766 -14.687 1.00 96.81 97 GLU A CA 1
ATOM 755 C C . GLU A 1 97 ? -0.181 5.015 -14.636 1.00 96.81 97 GLU A C 1
ATOM 757 O O . G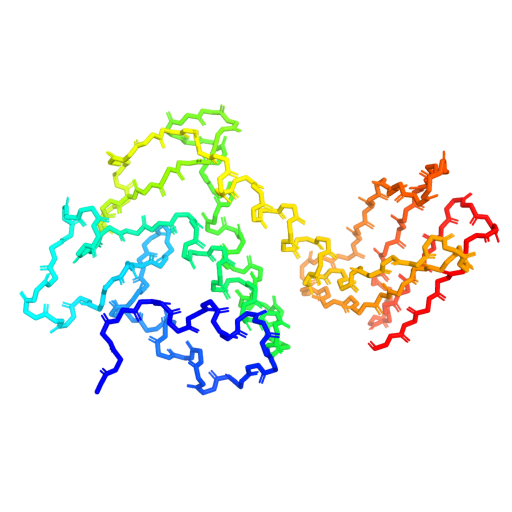LU A 1 97 ? -0.047 3.980 -13.973 1.00 96.81 97 GLU A O 1
ATOM 762 N N . CYS A 1 98 ? 0.779 5.540 -15.394 1.00 97.06 98 CYS A N 1
ATOM 763 C CA . CYS A 1 98 ? 2.040 4.894 -15.653 1.00 97.06 98 CYS A CA 1
ATOM 764 C C . CYS A 1 98 ? 3.111 5.885 -16.118 1.00 97.06 98 CYS A C 1
ATOM 766 O O . CYS A 1 98 ? 2.831 6.879 -16.796 1.00 97.06 98 CYS A O 1
ATOM 768 N N . TRP A 1 99 ? 4.356 5.572 -15.770 1.00 96.75 99 TRP A N 1
ATOM 769 C CA . TRP A 1 99 ? 5.537 6.380 -16.046 1.00 96.75 99 TRP A CA 1
ATOM 770 C C . TRP A 1 99 ? 6.612 5.536 -16.713 1.00 96.75 99 TRP A C 1
ATOM 772 O O . TRP A 1 99 ? 6.706 4.328 -16.483 1.00 96.75 99 TRP A O 1
ATOM 782 N N . ASN A 1 100 ? 7.452 6.176 -17.521 1.00 94.50 100 ASN A N 1
ATOM 783 C CA . ASN A 1 100 ? 8.669 5.526 -17.994 1.00 94.50 100 ASN A CA 1
ATOM 784 C C . ASN A 1 100 ? 9.698 5.387 -16.860 1.00 94.50 100 ASN A C 1
ATOM 786 O O . ASN A 1 100 ? 9.503 5.877 -15.746 1.00 94.50 100 ASN A O 1
ATOM 790 N N . PHE A 1 101 ? 10.824 4.740 -17.158 1.00 88.75 101 PHE A N 1
ATOM 791 C CA . PHE A 1 101 ? 11.885 4.482 -16.178 1.00 88.75 101 PHE A CA 1
ATOM 792 C C . PHE A 1 101 ? 12.419 5.755 -15.487 1.00 88.75 101 PHE A C 1
ATOM 794 O O . PHE A 1 101 ? 12.781 5.720 -14.313 1.00 88.75 101 PHE A O 1
ATOM 801 N N . ASN A 1 102 ? 12.401 6.889 -16.194 1.00 89.94 102 ASN A N 1
ATOM 802 C CA . ASN A 1 102 ? 12.864 8.187 -15.697 1.00 89.94 102 ASN A CA 1
ATOM 803 C C . ASN A 1 102 ? 11.776 8.972 -14.943 1.00 89.94 102 ASN A C 1
ATOM 805 O O . ASN A 1 102 ? 12.009 10.106 -14.535 1.00 89.94 102 ASN A O 1
ATOM 809 N N . GLY A 1 103 ? 10.581 8.402 -14.776 1.00 93.06 103 GLY A N 1
ATOM 810 C CA . GLY A 1 103 ? 9.482 9.025 -14.045 1.00 93.06 103 GLY A CA 1
ATOM 811 C C . GLY A 1 103 ? 8.660 10.035 -14.846 1.00 93.06 103 GLY A C 1
ATOM 812 O O . GLY A 1 103 ? 7.888 10.775 -14.246 1.00 93.06 103 GLY A O 1
ATOM 813 N N . LYS A 1 104 ? 8.779 10.068 -16.181 1.00 94.75 104 LYS A N 1
ATOM 814 C CA . LYS A 1 104 ? 7.906 10.879 -17.045 1.00 94.75 104 LYS A CA 1
ATOM 815 C C . LYS A 1 104 ? 6.561 10.180 -17.220 1.00 94.75 104 LYS A C 1
ATOM 817 O O . LYS A 1 104 ? 6.544 9.018 -17.632 1.00 94.75 104 LYS A O 1
ATOM 822 N N . LEU A 1 105 ? 5.460 10.891 -16.969 1.00 95.88 105 LEU A N 1
ATOM 823 C CA . LEU A 1 105 ? 4.105 10.377 -17.183 1.00 95.88 105 LEU A CA 1
ATOM 824 C C . LEU A 1 105 ? 3.897 9.998 -18.659 1.00 95.88 105 LEU A C 1
ATOM 826 O O . LEU A 1 105 ? 4.296 10.732 -19.569 1.00 95.88 105 LEU A O 1
ATOM 830 N N . LYS A 1 106 ? 3.297 8.828 -18.888 1.00 96.69 106 LYS A N 1
ATOM 831 C CA . LYS A 1 106 ? 3.007 8.285 -20.226 1.00 96.69 106 LYS A CA 1
ATOM 832 C C . LYS A 1 106 ? 1.535 7.956 -20.444 1.00 96.69 106 LYS A C 1
ATOM 834 O O . LYS A 1 106 ? 1.084 8.025 -21.582 1.00 96.69 106 LYS A O 1
ATOM 839 N N . GLY A 1 107 ? 0.813 7.600 -19.384 1.00 93.56 107 GLY A N 1
ATOM 840 C CA . GLY A 1 107 ? -0.633 7.383 -19.427 1.00 93.56 107 GLY A CA 1
ATOM 841 C C . GLY A 1 107 ? -1.425 8.590 -18.925 1.00 93.56 107 GLY A C 1
ATOM 842 O O . GLY A 1 107 ? -0.925 9.715 -18.890 1.00 93.56 107 GLY A O 1
ATOM 843 N N . CYS A 1 108 ? -2.669 8.355 -18.516 1.00 94.69 108 CYS A N 1
ATOM 844 C CA . CYS A 1 108 ? -3.521 9.398 -17.950 1.00 94.69 108 CYS A CA 1
ATOM 845 C C . CYS A 1 108 ? -2.955 9.921 -16.617 1.00 94.69 108 CYS A C 1
ATOM 847 O O . CYS A 1 108 ? -2.506 9.140 -15.781 1.00 94.69 108 CYS A O 1
ATOM 849 N N . GLY A 1 109 ? -3.015 11.236 -16.386 1.00 93.19 109 GLY A N 1
ATOM 850 C CA . GLY A 1 109 ? -2.564 11.857 -15.131 1.00 93.19 109 GLY A CA 1
ATOM 851 C C . GLY A 1 109 ? -3.472 11.582 -13.928 1.00 93.19 109 GLY A C 1
ATOM 852 O O . GLY A 1 109 ? -3.068 11.788 -12.791 1.00 93.19 109 GLY A O 1
ATOM 853 N N . MET A 1 110 ? -4.685 11.077 -14.158 1.00 93.44 110 MET A N 1
ATOM 854 C CA . MET A 1 110 ? -5.622 10.714 -13.101 1.00 93.44 110 MET A CA 1
ATOM 855 C C . MET A 1 110 ? -6.268 9.372 -13.429 1.00 93.44 110 MET A C 1
ATOM 857 O O . MET A 1 110 ? -7.156 9.290 -14.275 1.00 93.44 110 MET A O 1
ATOM 861 N N . GLN A 1 111 ? -5.829 8.314 -12.747 1.00 92.69 111 GLN A N 1
ATOM 862 C CA . GLN A 1 111 ? -6.416 6.984 -12.897 1.00 92.69 111 GLN A CA 1
ATOM 863 C C . GLN A 1 111 ? -7.004 6.450 -11.605 1.00 92.69 111 GLN A C 1
ATOM 865 O O . GLN A 1 111 ? -6.398 6.513 -10.531 1.00 92.69 111 GLN A O 1
ATOM 870 N N . LEU A 1 112 ? -8.185 5.845 -11.726 1.00 91.88 112 LEU A N 1
ATOM 871 C CA . LEU A 1 112 ? -8.943 5.351 -10.581 1.00 91.88 112 LEU A CA 1
ATOM 872 C C . LEU A 1 112 ? -8.194 4.254 -9.822 1.00 91.88 112 LEU A C 1
ATOM 874 O O . LEU A 1 112 ? -8.264 4.209 -8.598 1.00 91.88 112 LEU A O 1
ATOM 878 N N . TRP A 1 113 ? -7.466 3.377 -10.515 1.00 90.31 113 TRP A N 1
ATOM 879 C CA . TRP A 1 113 ? -6.779 2.270 -9.851 1.00 90.31 113 TRP A CA 1
ATOM 880 C C . TRP A 1 113 ? -5.672 2.737 -8.904 1.00 90.31 113 TRP A C 1
ATOM 882 O O . TRP A 1 113 ? -5.583 2.205 -7.802 1.00 90.31 113 TRP A O 1
ATOM 892 N N . GLY A 1 114 ? -4.892 3.763 -9.259 1.00 91.31 114 GLY A N 1
ATOM 893 C CA . GLY A 1 114 ? -3.907 4.349 -8.343 1.00 91.31 114 GLY A CA 1
ATOM 894 C C . GLY A 1 114 ? -4.567 4.885 -7.067 1.00 91.31 114 GLY A C 1
ATOM 895 O O . GLY A 1 114 ? -4.171 4.529 -5.958 1.00 91.31 114 GLY A O 1
ATOM 896 N N . HIS A 1 115 ? -5.652 5.652 -7.217 1.00 94.12 115 HIS A N 1
ATOM 897 C CA . HIS A 1 115 ? -6.414 6.212 -6.093 1.00 94.12 115 HIS A CA 1
ATOM 898 C C . HIS A 1 115 ? -7.063 5.143 -5.216 1.00 94.12 115 HIS A C 1
ATOM 900 O O . HIS A 1 115 ? -6.987 5.202 -3.987 1.00 94.12 115 HIS A O 1
ATOM 906 N N . ALA A 1 116 ? -7.696 4.149 -5.839 1.00 96.00 116 ALA A N 1
ATOM 907 C CA . ALA A 1 116 ? -8.358 3.065 -5.131 1.00 96.00 116 ALA A CA 1
ATOM 908 C C . ALA A 1 116 ? -7.366 2.296 -4.249 1.00 96.00 116 ALA A C 1
ATOM 910 O O . ALA A 1 116 ? -7.704 1.928 -3.122 1.00 96.00 116 ALA A O 1
ATOM 911 N N . PHE A 1 117 ? -6.126 2.109 -4.718 1.00 97.25 117 PHE A N 1
ATOM 912 C CA . PHE A 1 117 ? -5.094 1.441 -3.932 1.00 97.25 117 PHE A CA 1
ATOM 913 C C . PHE A 1 117 ? -4.652 2.237 -2.708 1.00 97.25 117 PHE A C 1
ATOM 915 O O . PHE A 1 117 ? -4.409 1.614 -1.682 1.00 97.25 117 PHE A O 1
ATOM 922 N N . VAL A 1 118 ? -4.636 3.572 -2.737 1.00 97.00 118 VAL A N 1
ATOM 923 C CA . VAL A 1 118 ? -4.346 4.368 -1.528 1.00 97.00 118 VAL A CA 1
ATOM 924 C C . VAL A 1 118 ? -5.332 4.031 -0.409 1.00 97.00 118 VAL A C 1
ATOM 926 O O . VAL A 1 118 ? -4.923 3.711 0.707 1.00 97.00 118 VAL A O 1
ATOM 929 N N . ILE A 1 119 ? -6.634 4.034 -0.715 1.00 96.12 119 ILE A N 1
ATOM 930 C CA . ILE A 1 119 ? -7.680 3.703 0.263 1.00 96.12 119 ILE A CA 1
ATOM 931 C C . ILE A 1 119 ? -7.550 2.241 0.702 1.00 96.12 119 ILE A C 1
ATOM 933 O O . ILE A 1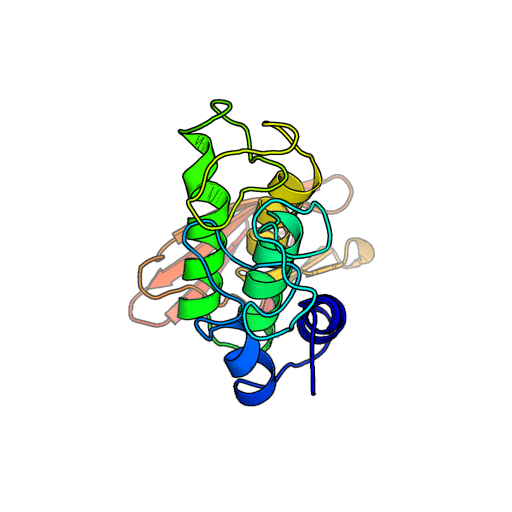 119 ? -7.548 1.957 1.899 1.00 96.12 119 ILE A O 1
ATOM 937 N N . LYS A 1 120 ? -7.386 1.322 -0.257 1.00 97.50 120 LYS A N 1
ATOM 938 C CA . LYS A 1 120 ? -7.265 -0.115 0.008 1.00 97.50 120 LYS A CA 1
ATOM 939 C C . LYS A 1 120 ? -6.078 -0.440 0.912 1.00 97.50 120 LYS A C 1
ATOM 941 O O . LYS A 1 120 ? -6.241 -1.182 1.874 1.00 97.50 120 LYS A O 1
ATOM 946 N N . ILE A 1 121 ? -4.902 0.117 0.628 1.00 98.38 121 ILE A N 1
ATOM 947 C CA . ILE A 1 121 ? -3.682 -0.096 1.414 1.00 98.38 121 ILE A CA 1
ATOM 948 C C . ILE A 1 121 ? -3.895 0.405 2.839 1.00 98.38 121 ILE A C 1
ATOM 950 O O . ILE A 1 121 ? -3.642 -0.335 3.788 1.00 98.38 121 ILE A O 1
ATOM 954 N N . VAL A 1 122 ? -4.389 1.636 3.003 1.00 98.06 122 VAL A N 1
ATOM 955 C CA . VAL A 1 122 ? -4.599 2.221 4.334 1.00 98.06 122 VAL A CA 1
ATOM 956 C C . VAL A 1 122 ? -5.607 1.400 5.135 1.00 98.06 122 VAL A C 1
ATOM 958 O O . VAL A 1 122 ? -5.319 1.019 6.270 1.00 98.06 122 VAL A O 1
ATOM 961 N N . ASP A 1 123 ? -6.766 1.098 4.553 1.00 97.88 123 ASP A N 1
ATOM 962 C CA . ASP A 1 123 ? -7.860 0.483 5.298 1.00 97.88 123 ASP A CA 1
ATOM 963 C C . ASP A 1 123 ? -7.649 -1.026 5.495 1.00 97.88 123 ASP A C 1
ATOM 965 O O . ASP A 1 123 ? -7.722 -1.514 6.622 1.00 97.88 123 ASP A O 1
ATOM 969 N N . GLU A 1 124 ? -7.332 -1.780 4.443 1.00 97.69 124 GLU A N 1
ATOM 970 C CA . GLU A 1 124 ? -7.315 -3.249 4.497 1.00 97.69 124 GLU A CA 1
ATOM 971 C C . GLU A 1 124 ? -5.953 -3.857 4.865 1.00 97.69 124 GLU A C 1
ATOM 973 O O . GLU A 1 124 ? -5.913 -4.999 5.324 1.00 97.69 124 GLU A O 1
ATOM 978 N N . PHE A 1 125 ? -4.840 -3.140 4.673 1.00 97.88 125 PHE A N 1
ATOM 979 C CA . PHE A 1 125 ? -3.490 -3.705 4.837 1.00 97.88 125 PHE A CA 1
ATOM 980 C C . PHE A 1 125 ? -2.717 -3.067 5.991 1.00 97.88 125 PHE A C 1
ATOM 982 O O . PHE A 1 125 ? -2.199 -3.779 6.854 1.00 97.88 125 PHE A O 1
ATOM 989 N N . LEU A 1 126 ? -2.682 -1.735 6.042 1.00 98.12 126 LEU A N 1
ATOM 990 C CA . LEU A 1 126 ? -2.030 -0.986 7.110 1.00 98.12 126 LEU A CA 1
ATOM 991 C C . LEU A 1 126 ? -2.849 -1.066 8.399 1.00 98.12 126 LEU A C 1
ATOM 993 O O . LEU A 1 126 ? -2.293 -1.377 9.447 1.00 98.12 126 LEU A O 1
ATOM 997 N N . LEU A 1 127 ? -4.157 -0.798 8.353 1.00 98.31 127 LEU A N 1
ATOM 998 C CA . LEU A 1 127 ? -5.035 -0.927 9.525 1.00 98.31 127 LEU A CA 1
ATOM 999 C C . LEU A 1 127 ? -5.607 -2.342 9.692 1.00 98.31 127 LEU A C 1
ATOM 1001 O O . LEU A 1 127 ? -6.045 -2.706 10.788 1.00 98.31 127 LEU A O 1
ATOM 1005 N N . GLY A 1 128 ? -5.606 -3.141 8.622 1.00 97.62 128 GLY A N 1
ATOM 1006 C CA . GLY A 1 128 ? -6.122 -4.507 8.643 1.00 97.62 128 GLY A CA 1
ATOM 1007 C C . GLY A 1 128 ? -7.634 -4.583 8.869 1.00 97.62 128 GLY A C 1
ATOM 1008 O O . GLY A 1 128 ? -8.097 -5.559 9.462 1.00 97.62 128 GLY A O 1
ATOM 1009 N N . ILE A 1 129 ? -8.395 -3.558 8.468 1.00 98.06 129 ILE A N 1
ATOM 1010 C CA . ILE A 1 129 ? -9.833 -3.452 8.732 1.00 98.06 129 ILE A CA 1
ATOM 1011 C C . ILE A 1 129 ? -10.583 -4.564 7.997 1.00 98.06 129 ILE A C 1
ATOM 1013 O O . ILE A 1 129 ? -10.538 -4.665 6.772 1.00 98.06 129 ILE A O 1
ATOM 1017 N N . LYS A 1 130 ? -11.358 -5.348 8.749 1.00 96.81 130 LYS A N 1
ATOM 1018 C CA . LYS A 1 130 ? -12.446 -6.177 8.216 1.00 96.81 130 LYS A CA 1
ATOM 1019 C C . LYS A 1 130 ? -13.733 -5.845 8.952 1.00 96.81 130 LYS A C 1
ATOM 1021 O O . LYS A 1 130 ? -13.734 -5.649 10.166 1.00 96.81 130 LYS A O 1
ATOM 1026 N N . LEU A 1 131 ? -14.838 -5.787 8.221 1.00 95.94 131 LEU A N 1
ATOM 1027 C CA . LEU A 1 131 ? -16.132 -5.366 8.749 1.00 95.94 131 LEU A CA 1
ATOM 1028 C C . LEU A 1 131 ? -17.093 -6.554 8.810 1.00 95.94 131 LEU A C 1
ATOM 1030 O O . LEU A 1 131 ? -17.236 -7.280 7.832 1.00 95.94 131 LEU A O 1
ATOM 1034 N N . ASN A 1 132 ? -17.796 -6.710 9.931 1.00 95.38 132 ASN A N 1
ATOM 1035 C CA . ASN A 1 132 ? -18.966 -7.578 10.049 1.00 95.38 132 ASN A CA 1
ATOM 1036 C C . ASN A 1 132 ? -20.153 -6.724 10.510 1.00 95.38 132 ASN A C 1
ATOM 1038 O O . ASN A 1 132 ? -20.279 -6.367 11.685 1.00 95.38 132 ASN A O 1
ATOM 1042 N N . ALA A 1 133 ? -21.007 -6.354 9.553 1.00 93.88 133 ALA A N 1
ATOM 1043 C CA . ALA A 1 133 ? -22.140 -5.467 9.798 1.00 93.88 133 ALA A CA 1
ATOM 1044 C C . ALA A 1 133 ? -23.240 -6.123 10.645 1.00 93.88 133 ALA A C 1
ATOM 1046 O O . ALA A 1 133 ? -23.834 -5.440 11.479 1.00 93.88 133 ALA A O 1
ATOM 1047 N N . PHE A 1 134 ? -23.468 -7.430 10.479 1.00 92.44 134 PHE A N 1
ATOM 1048 C CA . PHE A 1 134 ? -24.485 -8.181 11.221 1.00 92.44 134 PHE A CA 1
ATOM 1049 C C . PHE A 1 134 ? -24.180 -8.206 12.721 1.00 92.44 134 PHE A C 1
ATOM 1051 O O . PHE A 1 134 ? -25.056 -7.952 13.544 1.00 92.44 134 PHE A O 1
ATOM 1058 N N . GLU A 1 135 ? -22.913 -8.415 13.077 1.00 94.19 135 GLU A N 1
ATOM 1059 C CA . GLU A 1 135 ? -22.465 -8.453 14.475 1.00 94.19 135 GLU A CA 1
ATOM 1060 C C . GLU A 1 135 ? -22.023 -7.089 15.021 1.00 94.19 135 GLU A C 1
ATOM 1062 O O . GLU A 1 135 ? -21.658 -6.981 16.193 1.00 94.19 135 GLU A O 1
ATOM 1067 N N . LYS A 1 136 ? -22.038 -6.037 14.189 1.00 94.25 136 LYS A N 1
ATOM 1068 C CA . LYS A 1 136 ? -21.496 -4.703 14.514 1.00 94.25 136 LYS A CA 1
ATOM 1069 C C . LYS A 1 136 ? -20.043 -4.775 15.009 1.00 94.25 136 LYS A C 1
ATOM 1071 O O . LYS A 1 136 ? -19.654 -4.076 15.951 1.00 94.25 136 LYS A O 1
ATOM 1076 N N . LYS A 1 137 ? -19.246 -5.628 14.363 1.00 95.81 137 LYS A N 1
ATOM 1077 C CA . LYS A 1 137 ? -17.833 -5.862 14.676 1.00 95.81 137 LYS A CA 1
ATOM 1078 C C . LYS A 1 137 ? -16.917 -5.286 13.610 1.00 95.81 137 LYS A C 1
ATOM 1080 O O . LYS A 1 137 ? -17.203 -5.340 12.412 1.00 95.81 137 LYS A O 1
ATOM 1085 N N . VAL A 1 138 ? -15.788 -4.774 14.073 1.00 97.38 138 VAL A N 1
ATOM 1086 C CA . VAL A 1 138 ? -14.668 -4.336 13.248 1.00 97.38 138 VAL A CA 1
ATOM 1087 C C . VAL A 1 138 ? -13.445 -5.095 13.724 1.00 97.38 138 VAL A C 1
ATOM 1089 O O . VAL A 1 138 ? -13.015 -4.937 14.867 1.00 97.38 138 VAL A O 1
ATOM 1092 N N . PHE A 1 139 ? -12.889 -5.908 12.841 1.00 98.19 139 PHE A N 1
ATOM 1093 C CA . PHE A 1 139 ? -11.637 -6.598 13.083 1.00 98.19 139 PHE A CA 1
ATOM 1094 C C . PHE A 1 139 ? -10.485 -5.726 12.599 1.00 98.19 139 PHE A C 1
ATOM 1096 O O . PHE A 1 139 ? -10.582 -5.109 11.536 1.00 98.19 139 PHE A O 1
ATOM 1103 N N . LEU A 1 140 ? -9.402 -5.677 13.364 1.00 98.25 140 LEU A N 1
ATOM 1104 C CA . LEU A 1 140 ? -8.232 -4.848 13.102 1.00 98.25 140 LEU A CA 1
ATOM 1105 C C . LEU A 1 140 ? -6.964 -5.693 13.182 1.00 98.25 140 LEU A C 1
ATOM 1107 O O . LEU A 1 140 ? -6.795 -6.482 14.106 1.00 98.25 140 LEU A O 1
ATOM 1111 N N . LYS A 1 141 ? -6.034 -5.452 12.261 1.00 97.50 141 LYS A N 1
ATOM 1112 C CA . LYS A 1 141 ? -4.657 -5.946 12.359 1.00 97.50 141 LYS A CA 1
ATOM 1113 C C . LYS A 1 141 ? -3.711 -4.800 12.006 1.00 97.50 141 LYS A C 1
ATOM 1115 O O . LYS A 1 141 ? -3.186 -4.770 10.893 1.00 97.50 141 LYS A O 1
ATOM 1120 N N . PRO A 1 142 ? -3.553 -3.794 12.888 1.00 97.56 142 PRO A N 1
ATOM 1121 C CA . PRO A 1 142 ? -2.808 -2.604 12.522 1.00 97.56 142 PRO A CA 1
ATOM 1122 C C . PRO A 1 142 ? -1.306 -2.876 12.494 1.00 97.56 142 PRO A C 1
ATOM 1124 O O . PRO A 1 142 ? -0.725 -3.375 13.455 1.00 97.56 142 PRO A O 1
ATOM 1127 N N . GLN A 1 143 ? -0.672 -2.466 11.407 1.00 96.75 143 GLN A N 1
ATOM 1128 C CA . GLN A 1 143 ? 0.750 -2.612 11.130 1.00 96.75 143 GLN A CA 1
ATOM 1129 C C . GLN A 1 143 ? 1.377 -1.227 10.967 1.00 96.75 143 GLN A C 1
ATOM 1131 O O . GLN A 1 143 ? 1.907 -0.891 9.913 1.00 96.75 143 GLN A O 1
ATOM 1136 N N . LEU A 1 144 ? 1.266 -0.385 12.001 1.00 97.38 144 LEU A N 1
ATOM 1137 C CA . LEU A 1 144 ? 1.726 1.003 11.921 1.00 97.38 144 LEU A CA 1
ATOM 1138 C C . LEU A 1 144 ? 3.253 1.060 11.720 1.00 97.38 144 LEU A C 1
ATOM 1140 O O . LEU A 1 144 ? 3.971 0.540 12.586 1.00 97.38 144 LEU A O 1
ATOM 1144 N N . PRO A 1 145 ? 3.758 1.691 10.646 1.00 96.94 145 PRO A N 1
ATOM 1145 C CA . PRO A 1 145 ? 5.176 2.020 10.521 1.00 96.94 145 PRO A CA 1
ATOM 1146 C C . PRO A 1 145 ? 5.639 2.911 11.679 1.00 96.94 145 PRO A C 1
ATOM 1148 O O . PRO A 1 145 ? 4.822 3.632 12.255 1.00 96.94 145 PRO A O 1
ATOM 1151 N N . GLU A 1 146 ? 6.928 2.910 12.018 1.00 96.00 146 GLU A N 1
ATOM 1152 C CA . GLU A 1 146 ? 7.434 3.651 13.191 1.00 96.00 146 GLU A CA 1
ATOM 1153 C C . GLU A 1 146 ? 7.184 5.165 13.111 1.00 96.00 146 GLU A C 1
ATOM 1155 O O . GLU A 1 146 ? 6.919 5.811 14.124 1.00 96.00 146 GLU A O 1
ATOM 1160 N N . LYS A 1 147 ? 7.166 5.736 11.901 1.00 95.56 147 LYS A N 1
ATOM 1161 C CA . LYS A 1 147 ? 6.860 7.163 11.693 1.00 95.56 147 LYS A CA 1
ATOM 1162 C C . LYS A 1 147 ? 5.389 7.536 11.908 1.00 95.56 147 LYS A C 1
ATOM 1164 O O . LYS A 1 147 ? 5.064 8.721 11.951 1.00 95.56 147 LYS A O 1
ATOM 1169 N N . ILE A 1 148 ? 4.485 6.560 12.018 1.00 96.56 148 ILE A N 1
ATOM 1170 C CA . ILE A 1 148 ? 3.043 6.795 12.138 1.00 96.56 148 ILE A CA 1
ATOM 1171 C C . ILE A 1 148 ? 2.569 6.404 13.535 1.00 96.56 148 ILE A C 1
ATOM 1173 O O . ILE A 1 148 ? 2.419 5.228 13.866 1.00 96.56 148 ILE A O 1
ATOM 1177 N N . ASN A 1 149 ? 2.250 7.415 14.342 1.00 97.25 149 ASN A N 1
ATOM 1178 C CA . ASN A 1 149 ? 1.752 7.209 15.702 1.00 97.25 149 ASN A CA 1
ATOM 1179 C C . ASN A 1 149 ? 0.228 7.239 15.814 1.00 97.25 149 ASN A C 1
ATOM 1181 O O . ASN A 1 149 ? -0.315 6.727 16.787 1.00 97.25 149 ASN A O 1
ATOM 1185 N N . LEU A 1 150 ? -0.472 7.841 14.852 1.00 97.81 150 LEU A N 1
ATOM 1186 C CA . LEU A 1 150 ? -1.907 8.077 14.946 1.00 97.81 150 LEU A CA 1
ATOM 1187 C C . LEU A 1 150 ? -2.550 8.055 13.564 1.00 97.81 150 LEU A C 1
ATOM 1189 O O . LEU A 1 150 ? -2.129 8.781 12.667 1.00 97.81 150 LEU A O 1
ATOM 1193 N N . ILE A 1 151 ? -3.624 7.285 13.427 1.00 97.88 151 ILE A N 1
ATOM 1194 C CA . ILE A 1 151 ? -4.503 7.318 12.262 1.00 97.88 151 ILE A CA 1
ATOM 1195 C C . ILE A 1 151 ? -5.945 7.471 12.736 1.00 97.88 151 ILE A C 1
ATOM 1197 O O . ILE A 1 151 ? -6.398 6.782 13.652 1.00 97.88 151 ILE A O 1
ATOM 1201 N N . LYS A 1 152 ? -6.683 8.368 12.077 1.00 98.06 152 LYS A N 1
ATOM 1202 C CA . LYS A 1 152 ? -8.128 8.532 12.245 1.00 98.06 152 LYS A CA 1
ATOM 1203 C C . LYS A 1 152 ? -8.821 8.199 10.932 1.00 98.06 152 LYS A C 1
ATOM 1205 O O . LYS A 1 152 ? -8.441 8.715 9.884 1.00 98.06 152 LYS A O 1
ATOM 1210 N N . ARG A 1 153 ? -9.849 7.356 10.986 1.00 97.50 153 ARG A N 1
ATOM 1211 C CA . ARG A 1 153 ? -10.661 6.973 9.825 1.00 97.50 153 ARG A CA 1
ATOM 1212 C C . ARG A 1 153 ? -12.135 7.080 10.161 1.00 97.50 153 ARG A C 1
ATOM 1214 O O . ARG A 1 153 ? -12.560 6.651 11.230 1.00 97.50 153 ARG A O 1
ATOM 1221 N N . LYS A 1 154 ? -12.921 7.624 9.236 1.00 97.25 154 LYS A N 1
ATOM 1222 C CA . LYS A 1 154 ? -14.381 7.592 9.306 1.00 97.25 154 LYS A CA 1
ATOM 1223 C C . LYS A 1 154 ? -14.857 6.362 8.544 1.00 97.25 154 LYS A C 1
ATOM 1225 O O . LYS A 1 154 ? -14.579 6.240 7.356 1.00 97.25 154 LYS A O 1
ATOM 1230 N N . ILE A 1 155 ? -15.543 5.455 9.227 1.00 96.00 155 ILE A N 1
ATOM 1231 C CA . ILE A 1 155 ? -15.951 4.154 8.690 1.00 96.00 155 ILE A CA 1
ATOM 1232 C C . ILE A 1 155 ? -17.472 4.053 8.735 1.00 96.00 155 ILE A C 1
ATOM 1234 O O . ILE A 1 155 ? -18.113 4.528 9.679 1.00 96.00 155 ILE A O 1
ATOM 1238 N N . ARG A 1 156 ? -18.045 3.423 7.709 1.00 94.62 156 ARG A N 1
ATOM 1239 C CA . ARG A 1 156 ? -19.456 3.041 7.665 1.00 94.62 156 ARG A CA 1
ATOM 1240 C C . ARG A 1 156 ? -19.601 1.550 7.961 1.00 94.62 156 ARG A C 1
ATOM 1242 O O . ARG A 1 156 ? -18.914 0.736 7.354 1.00 94.62 156 ARG A O 1
ATOM 1249 N N . LEU A 1 157 ? -20.513 1.196 8.864 1.00 94.44 157 LEU A N 1
ATOM 1250 C CA . LEU A 1 157 ? -20.884 -0.1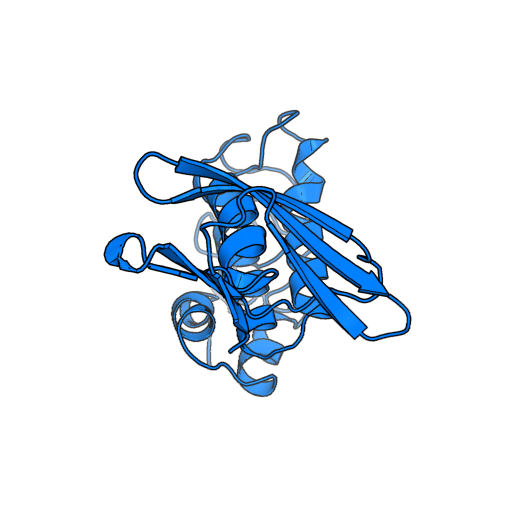84 9.187 1.00 94.44 157 LEU A CA 1
ATOM 1251 C C . LEU A 1 157 ? -22.412 -0.307 9.187 1.00 94.44 157 LEU A C 1
ATOM 1253 O O . LEU A 1 157 ? -23.088 0.150 10.115 1.00 94.44 157 LEU A O 1
ATOM 1257 N N . GLY A 1 158 ? -22.953 -0.878 8.108 1.00 89.88 158 GLY A N 1
ATOM 1258 C CA . GLY A 1 158 ? -24.384 -0.812 7.808 1.00 89.88 158 GLY A CA 1
ATOM 1259 C C . GLY A 1 158 ? -24.837 0.642 7.627 1.00 89.88 158 GLY A C 1
ATOM 1260 O O . GLY A 1 158 ? -24.311 1.380 6.791 1.00 89.88 158 GLY A O 1
ATOM 1261 N N . GLU A 1 159 ? -25.787 1.077 8.447 1.00 89.19 159 GLU A N 1
ATOM 1262 C CA . GLU A 1 159 ? -26.302 2.456 8.451 1.00 89.19 159 GLU A CA 1
ATOM 1263 C C . GLU A 1 159 ? -25.523 3.397 9.380 1.00 89.19 159 GLU A C 1
ATOM 1265 O O . GLU A 1 159 ? -25.711 4.610 9.348 1.00 89.19 159 GLU A O 1
ATOM 1270 N N . ASN A 1 160 ? -24.619 2.860 10.203 1.00 89.69 160 ASN A N 1
ATOM 1271 C CA . ASN A 1 160 ? -23.905 3.648 11.198 1.00 89.69 160 ASN A CA 1
ATOM 1272 C C . ASN A 1 160 ? -22.590 4.182 10.637 1.00 89.69 160 ASN A C 1
ATOM 1274 O O . ASN A 1 160 ? -21.807 3.440 10.045 1.00 89.69 160 ASN A O 1
ATOM 1278 N N . TRP A 1 161 ? -22.304 5.448 10.925 1.00 95.44 161 TRP A N 1
ATOM 1279 C CA . TRP A 1 161 ? -20.981 6.038 10.760 1.00 95.44 161 TRP A CA 1
ATOM 1280 C C . TRP A 1 161 ? -20.292 6.168 12.114 1.00 95.44 161 TRP A C 1
ATOM 1282 O O . TRP A 1 161 ? -20.923 6.504 13.117 1.00 95.44 161 TRP A O 1
ATOM 1292 N N . PHE A 1 162 ? -18.989 5.925 12.148 1.00 96.56 162 PHE A N 1
ATOM 1293 C CA . PHE A 1 162 ? -18.179 6.106 13.348 1.00 96.56 162 PHE A CA 1
ATOM 1294 C C . PHE A 1 162 ? -16.751 6.503 12.988 1.00 96.56 162 PHE A C 1
ATOM 1296 O O . PHE A 1 162 ? -16.272 6.250 11.883 1.00 96.56 162 PHE A O 1
ATOM 1303 N N . ASN A 1 163 ? -16.068 7.123 13.944 1.00 98.12 163 ASN A N 1
ATOM 1304 C CA . ASN A 1 163 ? -14.652 7.431 13.839 1.00 98.12 163 ASN A CA 1
ATOM 1305 C C . ASN A 1 163 ? -13.859 6.326 14.537 1.00 98.12 163 ASN A C 1
ATOM 1307 O O . ASN A 1 163 ? -14.030 6.105 15.736 1.00 98.12 163 ASN A O 1
ATOM 1311 N N . LEU A 1 164 ? -12.988 5.660 13.789 1.00 98.25 164 LEU A N 1
ATOM 1312 C CA . LEU A 1 164 ? -11.944 4.785 14.296 1.00 98.25 164 LEU A CA 1
ATOM 1313 C C . LEU A 1 164 ? -10.683 5.618 14.532 1.00 98.25 164 LEU A C 1
ATOM 1315 O O . LEU A 1 164 ? -10.241 6.354 13.652 1.00 98.25 164 LEU A O 1
ATOM 1319 N N . THR A 1 165 ? -10.096 5.491 15.714 1.00 98.44 165 THR A N 1
ATOM 1320 C CA . THR A 1 165 ? -8.770 6.026 16.034 1.00 98.44 165 THR A CA 1
ATOM 1321 C C . THR A 1 165 ? -7.855 4.865 16.372 1.00 98.44 165 THR A C 1
ATOM 1323 O O . THR A 1 165 ? -8.169 4.110 17.288 1.00 98.44 165 THR A O 1
ATOM 1326 N N . VAL A 1 166 ? -6.744 4.731 15.655 1.00 98.38 166 VAL A N 1
ATOM 1327 C CA . VAL A 1 166 ? -5.682 3.763 15.947 1.00 98.38 166 VAL A CA 1
ATOM 1328 C C . VAL A 1 166 ? -4.432 4.538 16.328 1.00 98.38 166 VAL A C 1
ATOM 1330 O O . VAL A 1 166 ? -4.036 5.458 15.615 1.00 98.38 166 VAL A O 1
ATOM 1333 N N . GLU A 1 167 ? -3.840 4.201 17.467 1.00 98.25 167 GLU A N 1
ATOM 1334 C CA . GLU A 1 167 ? -2.754 4.970 18.066 1.00 98.25 167 GLU A CA 1
ATOM 1335 C C . GLU A 1 167 ? -1.672 4.055 18.641 1.00 98.25 167 GLU A C 1
ATOM 1337 O O . GLU A 1 167 ? -1.980 3.085 19.338 1.00 98.25 167 GLU A O 1
ATOM 1342 N N . ARG A 1 168 ? -0.407 4.402 18.387 1.00 97.69 168 ARG A N 1
ATOM 1343 C CA . ARG A 1 168 ? 0.775 3.843 19.043 1.00 97.69 168 ARG A CA 1
ATOM 1344 C C . ARG A 1 168 ? 1.182 4.755 20.198 1.00 97.69 168 ARG A C 1
ATOM 1346 O O . ARG A 1 168 ? 1.540 5.911 19.990 1.00 97.69 168 ARG A O 1
ATOM 1353 N N . LYS A 1 169 ? 1.179 4.224 21.420 1.00 96.56 169 LYS A N 1
ATOM 1354 C CA . LYS A 1 169 ? 1.671 4.905 22.628 1.00 96.56 169 LYS A CA 1
ATOM 1355 C C . LYS A 1 169 ? 2.577 3.973 23.411 1.00 96.56 169 LYS A C 1
ATOM 1357 O O . LYS A 1 169 ? 2.165 2.874 23.762 1.00 96.56 169 LYS A O 1
ATOM 1362 N N . LYS A 1 170 ? 3.806 4.421 23.700 1.00 93.25 170 LYS A N 1
ATOM 1363 C CA . LYS A 1 170 ? 4.820 3.638 24.437 1.00 93.25 170 LYS A CA 1
ATOM 1364 C C . LYS A 1 170 ? 5.016 2.225 23.849 1.00 93.25 170 LYS A C 1
ATOM 1366 O O . LYS A 1 170 ? 5.039 1.244 24.578 1.00 93.25 170 LYS A O 1
ATOM 1371 N N . GLY A 1 171 ? 5.073 2.129 22.518 1.00 91.75 171 GLY A N 1
ATOM 1372 C CA . GLY A 1 171 ? 5.221 0.860 21.790 1.00 91.75 171 GLY A CA 1
ATOM 1373 C C . GLY A 1 171 ? 3.947 0.013 21.665 1.00 91.75 171 GLY A C 1
ATOM 1374 O O . GLY A 1 171 ? 3.939 -0.948 20.904 1.00 91.75 171 GLY A O 1
ATOM 1375 N N . ILE A 1 172 ? 2.855 0.379 22.340 1.00 95.12 172 ILE A N 1
ATOM 1376 C CA . ILE A 1 172 ? 1.594 -0.369 22.315 1.00 95.12 172 ILE A CA 1
ATOM 1377 C C . ILE A 1 172 ? 0.645 0.262 21.299 1.00 95.12 172 ILE A C 1
ATOM 1379 O O . ILE A 1 172 ? 0.368 1.462 21.360 1.00 95.12 172 ILE A O 1
ATOM 1383 N N . ILE A 1 173 ? 0.122 -0.554 20.383 1.00 97.25 173 ILE A N 1
ATOM 1384 C CA . ILE A 1 173 ? -0.940 -0.155 19.458 1.00 97.25 173 ILE A CA 1
ATOM 1385 C C . ILE A 1 173 ? -2.294 -0.407 20.120 1.00 97.25 173 ILE A C 1
ATOM 1387 O O . ILE A 1 173 ? -2.568 -1.497 20.613 1.00 97.25 173 ILE A O 1
ATOM 1391 N N . SER A 1 174 ? -3.158 0.602 20.102 1.00 97.56 174 SER A N 1
ATOM 1392 C CA . SER A 1 174 ? -4.531 0.523 20.600 1.00 97.56 174 SER A CA 1
ATOM 1393 C C . SER A 1 174 ? -5.507 1.138 19.602 1.00 97.56 174 SER A C 1
ATOM 1395 O O . SER A 1 174 ? -5.122 1.951 18.761 1.00 97.56 174 SER A O 1
ATOM 1397 N N . ALA A 1 175 ? -6.781 0.755 19.694 1.00 97.94 175 ALA A N 1
ATOM 1398 C CA . ALA A 1 175 ? -7.837 1.276 18.838 1.00 97.94 175 ALA A CA 1
ATOM 1399 C C . ALA A 1 175 ? -9.062 1.697 19.656 1.00 97.94 175 ALA A C 1
ATOM 1401 O O . ALA A 1 175 ? -9.397 1.077 20.666 1.00 97.94 175 ALA A O 1
ATOM 1402 N N . LYS A 1 176 ? -9.735 2.764 19.220 1.00 97.75 176 LYS A N 1
ATOM 1403 C CA . LYS A 1 176 ? -10.949 3.308 19.842 1.00 97.75 176 LYS A CA 1
ATOM 1404 C C . LYS A 1 176 ? -11.968 3.685 18.776 1.00 97.75 176 LYS A C 1
ATOM 1406 O O . LYS A 1 176 ? -11.604 4.145 17.697 1.00 97.75 176 LYS A O 1
ATOM 1411 N N . THR A 1 177 ? -13.244 3.537 19.108 1.00 97.19 177 THR A N 1
ATOM 1412 C CA . THR A 1 177 ? -14.374 3.942 18.264 1.00 97.19 177 THR A CA 1
ATOM 1413 C C . THR A 1 177 ? -15.176 5.048 18.942 1.00 97.19 177 THR A C 1
ATOM 1415 O O . THR A 1 177 ? -15.353 5.034 20.160 1.00 97.19 177 THR A O 1
ATOM 1418 N N . SER A 1 178 ? -15.696 5.998 18.162 1.00 97.25 178 SER A N 1
ATOM 1419 C CA . SER A 1 178 ? -16.653 6.996 18.659 1.00 97.25 178 SER A CA 1
ATOM 1420 C C . SER A 1 178 ? -18.040 6.411 18.954 1.00 97.25 178 SER A C 1
ATOM 1422 O O . SER A 1 178 ? -18.862 7.083 19.569 1.00 97.25 178 SER A O 1
ATOM 1424 N N . ASN A 1 179 ? -18.324 5.179 18.517 1.00 94.00 179 ASN A N 1
ATOM 1425 C CA . ASN A 1 179 ? -19.601 4.506 18.736 1.00 94.00 179 ASN A CA 1
ATOM 1426 C C . ASN A 1 179 ? -19.417 3.286 19.647 1.00 94.00 179 ASN A C 1
ATOM 1428 O O . ASN A 1 179 ? -18.933 2.244 19.211 1.00 94.00 179 ASN A O 1
ATOM 1432 N N . LYS A 1 180 ? -19.872 3.404 20.901 1.00 90.56 180 LYS A N 1
ATOM 1433 C CA . LYS A 1 180 ? -19.754 2.360 21.937 1.00 90.56 180 LYS A CA 1
ATOM 1434 C C . LYS A 1 180 ? -20.491 1.053 21.605 1.00 90.56 180 LYS A C 1
ATOM 1436 O O . LYS A 1 180 ? -20.228 0.042 22.243 1.00 90.56 180 LYS A O 1
ATOM 1441 N N . LYS A 1 181 ? -21.415 1.061 20.635 1.00 92.06 181 LYS A N 1
ATOM 1442 C CA . LYS A 1 181 ? -22.129 -0.148 20.184 1.00 92.06 181 LYS A CA 1
ATOM 1443 C C . LYS A 1 181 ? -21.303 -0.997 19.213 1.00 92.06 181 LYS A C 1
ATOM 1445 O O . LYS A 1 181 ? -21.704 -2.119 18.922 1.00 92.06 181 LYS A O 1
ATOM 1450 N N . ILE A 1 182 ? -20.200 -0.461 18.690 1.00 94.19 182 ILE A N 1
ATOM 1451 C CA . ILE A 1 182 ? -19.312 -1.166 17.767 1.00 94.19 182 ILE A CA 1
ATOM 1452 C C . ILE A 1 182 ? -18.215 -1.849 18.568 1.00 94.19 182 ILE A C 1
ATOM 1454 O O . ILE A 1 182 ? -17.516 -1.208 19.353 1.00 94.19 182 ILE A O 1
ATOM 1458 N N . LYS A 1 183 ? -18.057 -3.149 18.343 1.00 9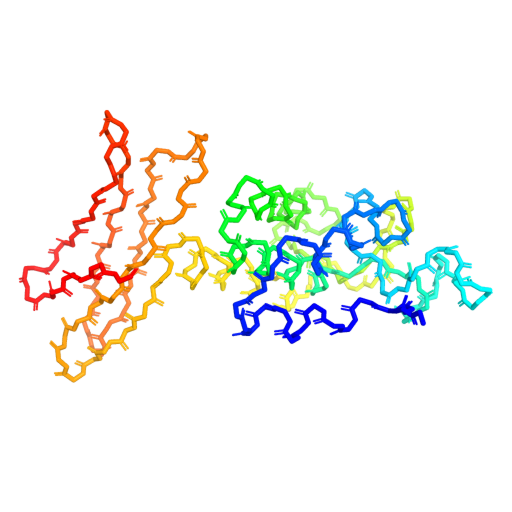5.25 183 LYS A N 1
ATOM 1459 C CA . LYS A 1 183 ? -17.004 -3.950 18.966 1.00 95.25 183 LYS A CA 1
ATOM 1460 C C . LYS A 1 183 ? -15.759 -3.926 18.083 1.00 95.25 183 LYS A C 1
ATOM 1462 O O . LYS A 1 183 ? -15.860 -4.135 16.874 1.00 95.25 183 LYS A O 1
ATOM 1467 N N . LEU A 1 184 ? -14.606 -3.651 18.688 1.00 97.25 184 LEU A N 1
ATOM 1468 C CA . LEU A 1 184 ? -13.302 -3.725 18.031 1.00 97.25 184 LEU A CA 1
ATOM 1469 C C . LEU A 1 184 ? -12.597 -5.004 18.484 1.00 97.25 184 LEU A C 1
ATOM 1471 O O . LEU A 1 184 ? -12.501 -5.241 19.686 1.00 97.25 184 LEU A O 1
ATOM 1475 N N . GLU A 1 185 ? -12.097 -5.798 17.542 1.00 97.31 185 GLU A N 1
ATOM 1476 C CA . GLU A 1 185 ? -11.386 -7.052 17.820 1.00 97.31 185 GLU A CA 1
ATOM 1477 C C . GLU A 1 185 ? -10.061 -7.080 17.047 1.00 97.31 185 GLU A C 1
ATOM 1479 O O . GLU A 1 185 ? -10.023 -6.765 15.860 1.00 97.31 185 GLU A O 1
ATOM 1484 N N . PHE A 1 186 ? -8.963 -7.429 17.717 1.00 96.56 186 PHE A N 1
ATOM 1485 C CA . PHE A 1 186 ? -7.660 -7.609 17.070 1.00 96.56 186 PHE A CA 1
ATOM 1486 C C . PHE A 1 186 ? -7.493 -9.068 16.626 1.00 96.56 186 PHE A C 1
ATOM 1488 O O . PHE A 1 186 ? -7.971 -9.962 17.325 1.00 96.56 186 PHE A O 1
ATOM 1495 N N . TYR A 1 187 ? -6.832 -9.309 15.489 1.00 93.62 187 TYR A N 1
ATOM 1496 C CA . TYR A 1 187 ? -6.590 -10.651 14.931 1.00 93.62 187 TYR A CA 1
ATOM 1497 C C . TYR A 1 187 ? -5.238 -10.777 14.217 1.00 93.62 187 TYR A C 1
ATOM 1499 O O . TYR A 1 187 ? -4.611 -9.734 13.918 1.00 93.62 187 TYR A O 1
#

Radius of gyration: 17.78 Å; chains: 1; bounding box: 43×35×49 Å

Foldseek 3Di:
DDWFLVCLVVLLVALHAPVVLVVCVDPQQAAQLGGFGTGVPDPQADLLDPNRGWDFLLSLLSSLSSCLSNLNNVSSVVSLCSLCVLCPDDDNNAGAGTAGRNRHGDGGSHDPSNVVSNVCSVACRQFVWDADLVQLETETAHSDDPVDFWDWDWDDRPNDIWIKIWGADPNDIDIDIPDPSHHYHYD